Protein AF-A0A8H6XHI6-F1 (afdb_monomer_lite)

Secondary structure (DSSP, 8-state):
--SHHHHHHHHHHHHT-TT--EEE------GGGHHHHHHHHHT---TT--EEE--TT-GGGGGG-TT--EEEEEEE-TT-HHHHHHHHH-TT--EEEEEEGGG--HHHHHHHHHH-TT--EEEEEE-S---HHHHHHHHTT-TT--EEEEEEE--TTS--HHHHHHHHHHHHHT----SPPEEEEEEEETTTEEEEEEEEE-

Radius of gyration: 18.21 Å; chains: 1; bounding box: 58×29×37 Å

Sequence (202 aa):
MWTWRRFSSLSSFLRALPNLVGLQIYHGISWDTLPILSYAFAEVSLPTVTALSVPVTLDGILPAFPNVKTLACPALHPSSRLLTAATKHFPCLDALAGLRSRDLDHSQVNDMIRDFPHLRALSVSSTLPLDPPDLLARLRAFKQLTELELVYQDDPKLLSLDALVSGGRDVLLASRSTDAKVLRLWSHDTSLGPRIVRIERF

Structure (mmCIF, N/CA/C/O backbone):
data_AF-A0A8H6XHI6-F1
#
_entry.id   AF-A0A8H6XHI6-F1
#
loop_
_atom_site.group_PDB
_atom_site.id
_atom_site.type_symbol
_atom_site.label_atom_id
_atom_site.label_alt_id
_atom_site.label_comp_id
_atom_site.label_asym_id
_atom_site.label_entity_id
_atom_site.label_seq_id
_atom_site.pdbx_PDB_ins_code
_atom_site.Cartn_x
_atom_site.Cartn_y
_atom_site.Cartn_z
_atom_site.occupancy
_atom_site.B_iso_or_equiv
_atom_site.auth_seq_id
_atom_site.auth_comp_id
_atom_site.auth_asym_id
_atom_site.auth_atom_id
_atom_site.pdbx_PDB_model_num
ATOM 1 N N . MET A 1 1 ? -37.707 9.413 -9.255 1.00 35.78 1 MET A N 1
ATOM 2 C CA . MET A 1 1 ? -37.894 9.092 -7.819 1.00 35.78 1 MET A CA 1
ATOM 3 C C . MET A 1 1 ? -37.552 7.616 -7.544 1.00 35.78 1 MET A C 1
ATOM 5 O O . MET A 1 1 ? -38.407 6.854 -7.126 1.00 35.78 1 MET A O 1
ATOM 9 N N . TRP A 1 2 ? -36.307 7.196 -7.822 1.00 34.28 2 TRP A N 1
ATOM 10 C CA . TRP A 1 2 ? -35.854 5.784 -7.759 1.00 34.28 2 TRP A CA 1
ATOM 11 C C . TRP A 1 2 ? -34.569 5.578 -6.928 1.00 34.28 2 TRP A C 1
ATOM 13 O O . TRP A 1 2 ? -34.036 4.476 -6.858 1.00 34.28 2 TRP A O 1
ATOM 23 N N . THR A 1 3 ? -34.057 6.626 -6.285 1.00 48.12 3 THR A N 1
ATOM 24 C CA . THR A 1 3 ? -32.708 6.640 -5.702 1.00 48.12 3 THR A CA 1
ATOM 25 C C . THR A 1 3 ? -32.693 6.304 -4.203 1.00 48.12 3 THR A C 1
ATOM 27 O O . THR A 1 3 ? -31.877 5.500 -3.769 1.00 48.12 3 THR A O 1
ATOM 30 N N . TRP A 1 4 ? -33.663 6.777 -3.415 1.00 35.09 4 TRP A N 1
ATOM 31 C CA . TRP A 1 4 ? -33.617 6.690 -1.944 1.00 35.09 4 TRP A CA 1
ATOM 32 C C . TRP A 1 4 ? -33.665 5.272 -1.341 1.00 35.09 4 TRP A C 1
ATOM 34 O O . TRP A 1 4 ? -32.961 5.005 -0.371 1.00 35.09 4 TRP A O 1
ATOM 44 N N . ARG A 1 5 ? -34.429 4.329 -1.915 1.00 42.72 5 ARG A N 1
ATOM 45 C CA . ARG A 1 5 ? -34.573 2.969 -1.342 1.00 42.72 5 ARG A CA 1
ATOM 46 C C . ARG A 1 5 ? -33.312 2.101 -1.447 1.00 42.72 5 ARG A C 1
ATOM 48 O O . ARG A 1 5 ? -33.175 1.159 -0.675 1.00 42.72 5 ARG A O 1
ATOM 55 N N . ARG A 1 6 ? -32.399 2.396 -2.380 1.00 52.62 6 ARG A N 1
ATOM 56 C CA . ARG A 1 6 ? -31.130 1.655 -2.522 1.00 52.62 6 ARG A CA 1
ATOM 57 C C . ARG A 1 6 ? -30.043 2.151 -1.557 1.00 52.62 6 ARG A C 1
ATOM 59 O O . ARG A 1 6 ? -29.095 1.422 -1.276 1.00 52.62 6 ARG A O 1
ATOM 66 N N . PHE A 1 7 ? -30.174 3.366 -1.024 1.00 54.53 7 PHE A N 1
ATOM 67 C CA . PHE A 1 7 ? -29.152 3.956 -0.153 1.00 54.53 7 PHE A CA 1
ATOM 68 C C . PHE A 1 7 ? -29.252 3.453 1.280 1.00 54.53 7 PHE A C 1
ATOM 70 O O . PHE A 1 7 ? -28.241 3.045 1.846 1.00 54.53 7 PHE A O 1
ATOM 77 N N . SER A 1 8 ? -30.473 3.353 1.819 1.00 60.12 8 SER A N 1
ATOM 78 C CA . SER A 1 8 ? -30.691 2.693 3.108 1.00 60.12 8 SER A CA 1
ATOM 79 C C . SER A 1 8 ? -30.197 1.246 3.076 1.00 60.12 8 SER A C 1
ATOM 81 O O . SER A 1 8 ? -29.610 0.790 4.049 1.00 60.12 8 SER A O 1
ATOM 83 N N . SER A 1 9 ? -30.340 0.539 1.944 1.00 76.56 9 SER A N 1
ATOM 84 C CA . SER A 1 9 ? -29.845 -0.836 1.838 1.00 76.56 9 SER A CA 1
ATOM 85 C C . SER A 1 9 ? -28.321 -0.946 1.879 1.00 76.56 9 SER A C 1
ATOM 87 O O . SER A 1 9 ? -27.833 -1.908 2.459 1.00 76.56 9 SER A O 1
ATOM 89 N N . LEU A 1 10 ? -27.563 0.016 1.330 1.00 83.75 10 LEU A N 1
ATOM 90 C CA . LEU A 1 10 ? -26.097 -0.046 1.369 1.00 83.75 10 LEU A CA 1
ATOM 91 C C . LEU A 1 10 ? -25.556 0.276 2.766 1.00 83.75 10 LEU A C 1
ATOM 93 O O . LEU A 1 10 ? -24.739 -0.478 3.283 1.00 83.75 10 LEU A O 1
ATOM 97 N N . SER A 1 11 ? -26.039 1.339 3.414 1.00 86.12 11 SER A N 1
ATOM 98 C CA . SER A 1 11 ? -25.617 1.662 4.785 1.00 86.12 11 SER A CA 1
ATOM 99 C C . SER A 1 11 ? -26.014 0.560 5.771 1.00 86.12 11 SER A C 1
ATOM 101 O O . SER A 1 11 ? -25.204 0.166 6.608 1.00 86.12 11 SER A O 1
ATOM 103 N N . SER A 1 12 ? -27.227 0.004 5.650 1.00 87.62 12 SER A N 1
ATOM 104 C CA . SER A 1 12 ? -27.655 -1.152 6.449 1.00 87.62 12 SER A CA 1
ATOM 105 C C . SER A 1 12 ? -26.804 -2.390 6.175 1.00 87.62 12 SER A C 1
ATOM 107 O O . SER A 1 12 ? -26.440 -3.082 7.121 1.00 87.62 12 SER A O 1
ATOM 109 N N . PHE A 1 13 ? -26.453 -2.653 4.913 1.00 88.56 13 PHE A N 1
ATOM 110 C CA . PHE A 1 13 ? -25.561 -3.751 4.548 1.00 88.56 13 PHE A CA 1
ATOM 111 C C . PHE A 1 13 ? -24.178 -3.585 5.181 1.00 88.56 13 PHE A C 1
ATOM 113 O O . PHE A 1 13 ? -23.706 -4.503 5.837 1.00 88.56 13 PHE A O 1
ATOM 120 N N . LEU A 1 14 ? -23.558 -2.408 5.066 1.00 88.88 14 LEU A N 1
ATOM 121 C CA . LEU A 1 14 ? -22.242 -2.145 5.655 1.00 88.88 14 LEU A CA 1
ATOM 122 C C . LEU A 1 14 ? -22.265 -2.282 7.184 1.00 88.88 14 LEU A C 1
ATOM 124 O O . LEU A 1 14 ? -21.377 -2.908 7.755 1.00 88.88 14 LEU A O 1
ATOM 128 N N . ARG A 1 15 ? -23.312 -1.776 7.850 1.00 88.12 15 ARG A N 1
ATOM 129 C CA . ARG A 1 15 ? -23.502 -1.943 9.305 1.00 88.12 15 ARG A CA 1
ATOM 130 C C . ARG A 1 15 ? -23.687 -3.409 9.718 1.00 88.12 15 ARG A C 1
ATOM 132 O O . ARG A 1 15 ? -23.385 -3.754 10.855 1.00 88.12 15 ARG A O 1
ATOM 139 N N . ALA A 1 16 ? -24.157 -4.268 8.815 1.00 90.19 16 ALA A N 1
ATOM 140 C CA . ALA A 1 16 ? -24.324 -5.698 9.058 1.00 90.19 16 ALA A CA 1
ATOM 141 C C . ALA A 1 16 ? -23.025 -6.512 8.887 1.00 90.19 16 ALA A C 1
ATOM 143 O O . ALA A 1 16 ? -23.056 -7.732 9.041 1.00 90.19 16 ALA A O 1
ATOM 144 N N . LEU A 1 17 ? -21.886 -5.867 8.599 1.00 89.88 17 LEU A N 1
ATOM 145 C CA . LEU A 1 17 ? -20.581 -6.513 8.426 1.00 89.88 17 LEU A CA 1
ATOM 146 C C . LEU A 1 17 ? -19.612 -6.170 9.578 1.00 89.88 17 LEU A C 1
ATOM 148 O O . LEU A 1 17 ? -18.582 -5.535 9.348 1.00 89.88 17 LEU A O 1
ATOM 152 N N . PRO A 1 18 ? -19.883 -6.603 10.824 1.00 85.31 18 PRO A N 1
ATOM 153 C CA . PRO A 1 18 ? -19.095 -6.206 11.994 1.00 85.31 18 PRO A CA 1
ATOM 154 C C . PRO A 1 18 ? -17.670 -6.773 12.009 1.00 85.31 18 PRO A C 1
ATOM 156 O O . PRO A 1 18 ? -16.853 -6.312 12.790 1.00 85.31 18 PRO A O 1
ATOM 159 N N . ASN A 1 19 ? -17.372 -7.767 11.167 1.00 90.88 19 ASN A N 1
ATOM 160 C CA . ASN A 1 19 ? -16.063 -8.422 11.082 1.00 90.88 19 ASN A CA 1
ATOM 161 C C . ASN A 1 19 ? -15.331 -8.093 9.772 1.00 90.88 19 ASN A C 1
ATOM 163 O O . ASN A 1 19 ? -14.441 -8.833 9.353 1.00 90.88 19 ASN A O 1
ATOM 167 N N . LEU A 1 20 ? -15.734 -7.029 9.071 1.00 92.94 20 LEU A N 1
ATOM 168 C CA . LEU A 1 20 ? -15.106 -6.644 7.813 1.00 92.94 20 LEU A CA 1
ATOM 169 C C . LEU A 1 20 ? -13.692 -6.114 8.077 1.00 92.94 20 LEU A C 1
ATOM 171 O O . LEU A 1 20 ? -13.538 -5.064 8.695 1.00 92.94 20 LEU A O 1
ATOM 175 N N . VAL A 1 21 ? -12.670 -6.835 7.612 1.00 94.81 21 VAL A N 1
ATOM 176 C CA . VAL A 1 21 ? -11.250 -6.464 7.795 1.00 94.81 21 VAL A CA 1
ATOM 177 C C . VAL A 1 21 ? -10.702 -5.687 6.598 1.00 94.81 21 VAL A C 1
ATOM 179 O O . VAL A 1 21 ? -9.882 -4.783 6.754 1.00 94.81 21 VAL A O 1
ATOM 182 N N . GLY A 1 22 ? -11.171 -6.021 5.398 1.00 94.25 22 GLY A N 1
ATOM 183 C CA . GLY A 1 22 ? -10.766 -5.382 4.154 1.00 94.25 22 GLY A CA 1
ATOM 184 C C . GLY A 1 22 ? -11.978 -4.904 3.373 1.00 94.25 22 GLY A C 1
ATOM 185 O O . GLY A 1 22 ? -12.959 -5.637 3.252 1.00 94.25 22 GLY A O 1
ATOM 186 N N . LEU A 1 23 ? -11.903 -3.695 2.824 1.00 92.38 23 LEU A N 1
ATOM 187 C CA . LEU A 1 23 ? -12.899 -3.189 1.890 1.00 92.38 23 LEU A CA 1
ATOM 188 C C . LEU A 1 23 ? -12.223 -2.713 0.616 1.00 92.38 23 LEU A C 1
ATOM 190 O O . LEU A 1 23 ? -11.278 -1.927 0.642 1.00 92.38 23 LEU A O 1
ATOM 194 N N . GLN A 1 24 ? -12.769 -3.157 -0.506 1.00 90.19 24 GLN A N 1
ATOM 195 C CA . GLN A 1 24 ? -12.309 -2.755 -1.815 1.00 90.19 24 GLN A CA 1
ATOM 196 C C . GLN A 1 24 ? -13.478 -2.257 -2.650 1.00 90.19 24 GLN A C 1
ATOM 198 O O . GLN A 1 24 ? -14.471 -2.957 -2.838 1.00 90.19 24 GLN A O 1
ATOM 203 N N . ILE A 1 25 ? -13.349 -1.033 -3.149 1.00 85.44 25 ILE A N 1
ATOM 204 C CA . ILE A 1 25 ? -14.339 -0.382 -3.994 1.00 85.44 25 ILE A CA 1
ATOM 205 C C . ILE A 1 25 ? -13.704 -0.199 -5.367 1.00 85.44 25 ILE A C 1
ATOM 207 O O . ILE A 1 25 ? -13.060 0.808 -5.655 1.00 85.44 25 ILE A O 1
ATOM 211 N N . TYR A 1 26 ? -13.885 -1.202 -6.223 1.00 71.38 26 TYR A N 1
ATOM 212 C CA . TYR A 1 26 ? -13.587 -1.086 -7.643 1.00 71.38 26 TYR A CA 1
ATOM 213 C C . TYR A 1 26 ? -14.848 -0.663 -8.371 1.00 71.38 26 TYR A C 1
ATOM 215 O O . TYR A 1 26 ? -15.809 -1.423 -8.461 1.00 71.38 26 TYR A O 1
ATOM 223 N N . HIS A 1 27 ? -14.851 0.544 -8.918 1.00 60.56 27 HIS A N 1
ATOM 224 C CA . HIS A 1 27 ? -15.863 0.896 -9.895 1.00 60.56 27 HIS A CA 1
ATOM 225 C C . HIS A 1 27 ? -15.310 1.898 -10.897 1.00 60.56 27 HIS A C 1
ATOM 227 O O . HIS A 1 27 ? -14.521 2.776 -10.545 1.00 60.56 27 HIS A O 1
ATOM 233 N N . GLY A 1 28 ? -15.786 1.805 -12.141 1.00 54.25 28 GLY A N 1
ATOM 234 C CA . GLY A 1 28 ? -15.851 2.955 -13.037 1.00 54.25 28 GLY A CA 1
ATOM 235 C C . GLY A 1 28 ? -16.858 3.938 -12.454 1.00 54.25 28 GLY A C 1
ATOM 236 O O . GLY A 1 28 ? -18.017 3.949 -12.855 1.00 54.25 28 GLY A O 1
ATOM 237 N N . ILE A 1 29 ? -16.446 4.647 -11.405 1.00 57.41 29 ILE A N 1
ATOM 238 C CA . ILE A 1 29 ? -17.264 5.633 -10.717 1.00 57.41 29 ILE A CA 1
ATOM 239 C C . ILE A 1 29 ? -17.541 6.735 -11.737 1.00 57.41 29 ILE A C 1
ATOM 241 O O . ILE A 1 29 ? -16.662 7.537 -12.052 1.00 57.41 29 ILE A O 1
ATOM 245 N N . SER A 1 30 ? -18.755 6.760 -12.289 1.00 63.59 30 SER A N 1
ATOM 246 C CA . SER A 1 30 ? -19.241 7.972 -12.938 1.00 63.59 30 SER A CA 1
ATOM 247 C C . SER A 1 30 ? -19.351 9.055 -11.868 1.00 63.59 30 SER A C 1
ATOM 249 O O . SER A 1 30 ? -19.669 8.754 -10.712 1.00 63.59 30 SER A O 1
ATOM 251 N N . TRP A 1 31 ? -19.115 10.314 -12.235 1.00 66.38 31 TRP A N 1
ATOM 252 C CA . TRP A 1 31 ? -19.252 11.456 -11.324 1.00 66.38 31 TRP A CA 1
ATOM 253 C C . TRP A 1 31 ? -20.584 11.451 -10.549 1.00 66.38 31 TRP A C 1
ATOM 255 O O . TRP A 1 31 ? -20.623 11.845 -9.387 1.00 66.38 31 TRP A O 1
ATOM 265 N N . ASP A 1 32 ? -21.639 10.886 -11.139 1.00 69.88 32 ASP A N 1
ATOM 266 C CA . ASP A 1 32 ? -22.973 10.733 -10.547 1.00 69.88 32 ASP A CA 1
ATOM 267 C C . ASP A 1 32 ? -23.046 9.761 -9.352 1.00 69.88 32 ASP A C 1
ATOM 269 O O . ASP A 1 32 ? -23.964 9.841 -8.536 1.00 69.88 32 ASP A O 1
ATOM 273 N N . THR A 1 33 ? -22.096 8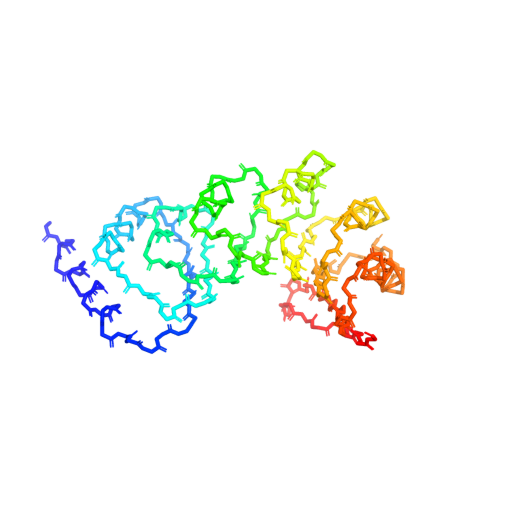.829 -9.227 1.00 72.88 33 THR A N 1
ATOM 274 C CA . THR A 1 33 ? -22.078 7.812 -8.156 1.00 72.88 33 THR A CA 1
ATOM 275 C C . THR A 1 33 ? -21.243 8.220 -6.939 1.00 72.88 33 THR A C 1
ATOM 277 O O . THR A 1 33 ? -21.392 7.625 -5.871 1.00 72.88 33 THR A O 1
ATOM 280 N N . LEU A 1 34 ? -20.434 9.281 -7.049 1.00 74.88 34 LEU A N 1
ATOM 281 C CA . LEU A 1 34 ? -19.640 9.814 -5.934 1.00 74.88 34 LEU A CA 1
ATOM 282 C C . LEU A 1 34 ? -20.503 10.304 -4.761 1.00 74.88 34 LEU A C 1
ATOM 284 O O . LEU A 1 34 ? -20.262 9.857 -3.637 1.00 74.88 34 LEU A O 1
ATOM 288 N N . PRO A 1 35 ? -21.534 11.154 -4.966 1.00 78.50 35 PRO A N 1
ATOM 289 C CA . PRO A 1 35 ? -22.342 11.654 -3.853 1.00 78.50 35 PRO A CA 1
ATOM 290 C C . PRO A 1 35 ? -23.114 10.532 -3.156 1.00 78.50 35 PRO A C 1
ATOM 292 O O . PRO A 1 35 ? -23.328 10.577 -1.947 1.00 78.50 35 PRO A O 1
ATOM 295 N N . ILE A 1 36 ? -23.500 9.507 -3.922 1.00 78.94 36 ILE A N 1
ATOM 296 C CA . ILE A 1 36 ? -24.208 8.325 -3.430 1.00 78.94 36 ILE A CA 1
ATOM 297 C C . ILE A 1 36 ? -23.348 7.561 -2.424 1.00 78.94 36 ILE A C 1
ATOM 299 O O . ILE A 1 36 ? -23.822 7.228 -1.339 1.00 78.94 36 ILE A O 1
ATOM 303 N N . LEU A 1 37 ? -22.090 7.291 -2.779 1.00 81.75 37 LEU A N 1
ATOM 304 C CA . LEU A 1 37 ? -21.163 6.598 -1.892 1.00 81.75 37 LEU A CA 1
ATOM 305 C C . LEU A 1 37 ? -20.874 7.450 -0.655 1.00 81.75 37 LEU A C 1
ATOM 307 O O . LEU A 1 37 ? -21.023 6.956 0.458 1.00 81.75 37 LEU A O 1
ATOM 311 N N . SER A 1 38 ? -20.577 8.740 -0.821 1.00 82.75 38 SER A N 1
ATOM 312 C CA . SER A 1 38 ? -20.353 9.642 0.315 1.00 82.75 38 SER A CA 1
ATOM 313 C C . SER A 1 38 ? -21.528 9.656 1.296 1.00 82.75 38 SER A C 1
ATOM 315 O O . SER A 1 38 ? -21.312 9.557 2.500 1.00 82.75 38 SER A O 1
ATOM 317 N N . TYR A 1 39 ? -22.771 9.699 0.805 1.00 84.19 39 TYR A N 1
ATOM 318 C CA . TYR A 1 39 ? -23.956 9.641 1.665 1.00 84.19 39 TYR A CA 1
ATOM 319 C C . TYR A 1 39 ? -24.096 8.288 2.374 1.00 84.19 39 TYR A C 1
ATOM 321 O O . TYR A 1 39 ? -24.373 8.243 3.570 1.00 84.19 39 TYR A O 1
ATOM 329 N N . ALA A 1 40 ? -23.860 7.180 1.666 1.00 86.12 40 ALA A N 1
ATOM 330 C CA . ALA A 1 40 ? -23.971 5.847 2.249 1.00 86.12 40 ALA A CA 1
ATOM 331 C C . ALA A 1 40 ? -22.962 5.607 3.388 1.00 86.12 40 ALA A C 1
ATOM 333 O O . ALA A 1 40 ? -23.291 4.899 4.341 1.00 86.12 40 ALA A O 1
ATOM 334 N N . PHE A 1 41 ? -21.768 6.200 3.300 1.00 89.44 41 PHE A N 1
ATOM 335 C CA . PHE A 1 41 ? -20.715 6.094 4.315 1.00 89.44 41 PHE A CA 1
ATOM 336 C C . PHE A 1 41 ? -20.787 7.172 5.408 1.00 89.44 41 PHE A C 1
ATOM 338 O O . PHE A 1 41 ? -20.182 6.983 6.458 1.00 89.44 41 PHE A O 1
ATOM 345 N N . ALA A 1 42 ? -21.543 8.260 5.216 1.00 86.50 42 ALA A N 1
ATOM 346 C CA . ALA A 1 42 ? -21.599 9.381 6.162 1.00 86.50 42 ALA A CA 1
ATOM 347 C C . ALA A 1 42 ? -22.038 8.977 7.582 1.00 86.50 42 ALA A C 1
ATOM 349 O O . ALA A 1 42 ? -21.574 9.555 8.561 1.00 86.50 42 ALA A O 1
ATOM 350 N N . GLU A 1 43 ? -22.908 7.973 7.701 1.00 84.50 43 GLU A N 1
ATOM 351 C CA . GLU A 1 43 ? -23.416 7.472 8.986 1.00 84.50 43 GLU A CA 1
ATOM 352 C C . GLU A 1 43 ? -22.951 6.041 9.303 1.00 84.50 43 GLU A C 1
ATOM 354 O O . GLU A 1 43 ? -23.595 5.308 10.066 1.00 84.50 43 GLU A O 1
ATOM 359 N N . VAL A 1 44 ? -21.884 5.586 8.656 1.00 89.94 44 VAL A N 1
ATOM 360 C CA . VAL A 1 44 ? -21.342 4.243 8.843 1.00 89.94 44 VAL A CA 1
ATOM 361 C C . VAL A 1 44 ? -19.962 4.369 9.470 1.00 89.94 44 VAL A C 1
ATOM 363 O O . VAL A 1 44 ? -19.145 5.177 9.045 1.00 89.94 44 VAL A O 1
ATOM 366 N N . SER A 1 45 ? -19.702 3.548 10.483 1.00 92.25 45 SER A N 1
ATOM 367 C CA . SER A 1 45 ? -18.373 3.383 11.063 1.00 92.25 45 SER A CA 1
ATOM 368 C C . SER A 1 45 ? -17.987 1.914 10.973 1.00 92.25 45 SER A C 1
ATOM 370 O O . SER A 1 45 ? -18.742 1.044 11.408 1.00 92.25 45 SER A O 1
ATOM 372 N N . LEU A 1 46 ? -16.831 1.647 10.372 1.00 93.50 46 LEU A N 1
ATOM 373 C CA . LEU A 1 46 ? -16.273 0.319 10.138 1.00 93.50 46 LEU A CA 1
ATOM 374 C C . LEU A 1 46 ? -14.895 0.227 10.812 1.00 93.50 46 LEU A C 1
ATOM 376 O O . LEU A 1 46 ? -13.868 0.198 10.134 1.00 93.50 46 LEU A O 1
ATOM 380 N N . PRO A 1 47 ? -14.843 0.194 12.157 1.00 92.81 47 PRO A N 1
ATOM 381 C CA . PRO A 1 47 ? -13.585 0.216 12.903 1.00 92.81 47 PRO A CA 1
ATOM 382 C C . PRO A 1 47 ? -12.761 -1.066 12.740 1.00 92.81 47 PRO A C 1
ATOM 384 O O . PRO A 1 47 ? -11.581 -1.075 13.073 1.00 92.81 47 PRO A O 1
ATOM 387 N N . THR A 1 48 ? -13.349 -2.156 12.251 1.00 94.75 48 THR A N 1
ATOM 388 C CA . THR A 1 48 ? -12.619 -3.403 11.986 1.00 94.75 48 THR A CA 1
ATOM 389 C C . THR A 1 48 ? -11.840 -3.373 10.678 1.00 94.75 48 THR A C 1
ATOM 391 O O . THR A 1 48 ? -10.961 -4.212 10.486 1.00 94.75 48 THR A O 1
ATOM 394 N N . VAL A 1 49 ? -12.136 -2.420 9.786 1.00 95.62 49 VAL A N 1
ATOM 395 C CA . VAL A 1 49 ? -11.463 -2.313 8.492 1.00 95.62 49 VAL A CA 1
ATOM 396 C C . VAL A 1 49 ? -10.067 -1.745 8.700 1.00 95.62 49 VAL A C 1
ATOM 398 O O . VAL A 1 49 ? -9.897 -0.601 9.120 1.00 95.62 49 VAL A O 1
ATOM 401 N N . THR A 1 50 ? -9.065 -2.552 8.368 1.00 96.06 50 THR A N 1
ATOM 402 C CA . THR A 1 50 ? -7.643 -2.195 8.444 1.00 96.06 50 THR A CA 1
ATOM 403 C C . THR A 1 50 ? -7.014 -2.040 7.062 1.00 96.06 50 THR A C 1
ATOM 405 O O . THR A 1 50 ? -6.008 -1.341 6.931 1.00 96.06 50 THR A O 1
ATOM 408 N N . ALA A 1 51 ? -7.619 -2.628 6.025 1.00 95.81 51 ALA A N 1
ATOM 409 C CA . ALA A 1 51 ? -7.193 -2.497 4.638 1.00 95.81 51 ALA A CA 1
ATOM 410 C C . ALA A 1 51 ? -8.302 -1.883 3.776 1.00 95.81 51 ALA A C 1
ATOM 412 O O . ALA A 1 51 ? -9.401 -2.428 3.668 1.00 95.81 51 ALA A O 1
ATOM 413 N N . LEU A 1 52 ? -8.002 -0.755 3.136 1.00 94.38 52 LEU A N 1
ATOM 414 C CA . LEU A 1 52 ? -8.931 -0.022 2.288 1.00 94.38 52 LEU A CA 1
ATOM 415 C C . LEU A 1 52 ? -8.344 0.140 0.889 1.00 94.38 52 LEU A C 1
ATOM 417 O O . LEU A 1 52 ? -7.245 0.668 0.723 1.00 94.38 52 LEU A O 1
ATOM 421 N N . SER A 1 53 ? -9.094 -0.272 -0.130 1.00 91.88 53 SER A N 1
ATOM 422 C CA . SER A 1 53 ? -8.756 -0.000 -1.522 1.00 91.88 53 SER A CA 1
ATOM 423 C C . SER A 1 53 ? -9.868 0.775 -2.209 1.00 91.88 53 SER A C 1
ATOM 425 O O . SER A 1 53 ? -10.984 0.277 -2.348 1.00 91.88 53 SER A O 1
ATOM 427 N N . VAL A 1 54 ? -9.580 2.013 -2.606 1.00 88.50 54 VAL A N 1
ATOM 428 C CA . VAL A 1 54 ? -10.581 2.956 -3.123 1.00 88.50 54 VAL A CA 1
ATOM 429 C C . VAL A 1 54 ? -10.016 3.776 -4.283 1.00 88.50 54 VAL A C 1
ATOM 431 O O . VAL A 1 54 ? -8.800 3.955 -4.376 1.00 88.50 54 VAL A O 1
ATOM 434 N N . PRO A 1 55 ? -10.859 4.302 -5.184 1.00 83.31 55 PRO A N 1
ATOM 435 C CA . PRO A 1 55 ? -10.405 5.193 -6.242 1.00 83.31 55 PRO A CA 1
ATOM 436 C C . PRO A 1 55 ? -10.033 6.569 -5.680 1.00 83.31 55 PRO A C 1
ATOM 438 O O . PRO A 1 55 ? -10.576 7.005 -4.664 1.00 83.31 55 PRO A O 1
ATOM 441 N N . VAL A 1 56 ? -9.161 7.292 -6.393 1.00 79.38 56 VAL A N 1
ATOM 442 C CA . VAL A 1 56 ? -8.631 8.616 -5.995 1.00 79.38 56 VAL A CA 1
ATOM 443 C C . VAL A 1 56 ? -9.706 9.677 -5.709 1.00 79.38 56 VAL A C 1
ATOM 445 O O . VAL A 1 56 ? -9.445 10.678 -5.052 1.00 79.38 56 VAL A O 1
ATOM 448 N N . THR A 1 57 ? -10.923 9.471 -6.205 1.00 80.12 57 THR A N 1
ATOM 449 C CA . THR A 1 57 ? -12.059 10.390 -6.082 1.00 80.12 57 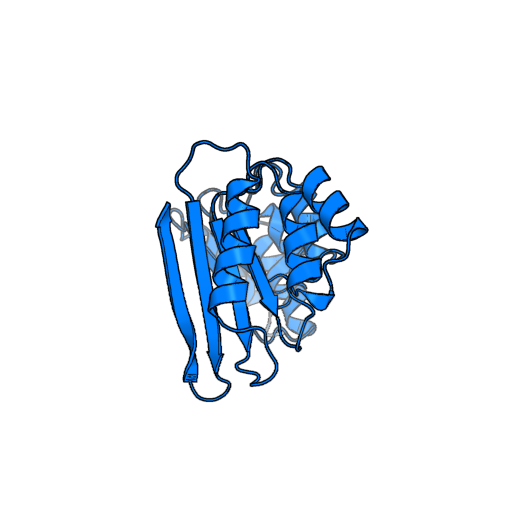THR A CA 1
ATOM 450 C C . THR A 1 57 ? -12.918 10.162 -4.832 1.00 80.12 57 THR A C 1
ATOM 452 O O . THR A 1 57 ? -13.894 10.880 -4.648 1.00 80.12 57 THR A O 1
ATOM 455 N N . LEU A 1 58 ? -12.621 9.150 -4.006 1.00 83.06 58 LEU A N 1
ATOM 456 C CA . LEU A 1 58 ? -13.410 8.783 -2.820 1.00 83.06 58 LEU A CA 1
ATOM 457 C C . LEU A 1 58 ? -12.761 9.233 -1.500 1.00 83.06 58 LEU A C 1
ATOM 459 O O . LEU A 1 58 ? -12.660 8.464 -0.549 1.00 83.06 58 LEU A O 1
ATOM 463 N N . ASP A 1 59 ? -12.343 10.491 -1.398 1.00 85.81 59 ASP A N 1
ATOM 464 C CA . ASP A 1 59 ? -11.823 11.054 -0.144 1.00 85.81 59 ASP A CA 1
ATOM 465 C C . ASP A 1 59 ? -12.917 11.265 0.918 1.00 85.81 59 ASP A C 1
ATOM 467 O O . ASP A 1 59 ? -12.670 11.121 2.115 1.00 85.81 59 ASP A O 1
ATOM 471 N N . GLY A 1 60 ? -14.159 11.515 0.493 1.00 86.44 60 GLY A N 1
ATOM 472 C CA . GLY A 1 60 ? -15.285 11.766 1.400 1.00 86.44 60 GLY A CA 1
ATOM 473 C C . GLY A 1 60 ? -15.694 10.584 2.289 1.00 86.44 60 GLY A C 1
ATOM 474 O O . GLY A 1 60 ? -16.386 10.794 3.281 1.00 86.44 60 GLY A O 1
ATOM 475 N N . ILE A 1 61 ? -15.272 9.355 1.966 1.00 90.12 61 ILE A N 1
ATOM 476 C CA . ILE A 1 61 ? -15.643 8.152 2.732 1.00 90.12 61 ILE A CA 1
ATOM 477 C C . ILE A 1 61 ? -14.604 7.760 3.786 1.00 90.12 61 ILE A C 1
ATOM 479 O O . ILE A 1 61 ? -14.904 6.936 4.645 1.00 90.12 61 ILE A O 1
ATOM 483 N N . LEU A 1 62 ? -13.399 8.346 3.756 1.00 92.12 62 LEU A N 1
ATOM 484 C CA . LEU A 1 62 ? -12.319 8.005 4.691 1.00 92.12 62 LEU A CA 1
ATOM 485 C C . LEU A 1 62 ? -12.706 8.099 6.183 1.00 92.12 62 LEU A C 1
ATOM 487 O O . LEU A 1 62 ? -12.268 7.228 6.937 1.00 92.12 62 LEU A O 1
ATOM 491 N N . PRO A 1 63 ? -13.550 9.058 6.638 1.00 93.25 63 PRO A N 1
ATOM 492 C CA . PRO A 1 63 ? -13.977 9.125 8.038 1.00 93.25 63 PRO A CA 1
ATOM 493 C C . PRO A 1 63 ? -14.660 7.855 8.567 1.00 93.25 63 PRO A C 1
ATOM 495 O O . PRO A 1 63 ? -14.650 7.625 9.774 1.00 93.25 63 PRO A O 1
ATOM 498 N N . ALA A 1 64 ? -15.235 7.023 7.690 1.00 92.94 64 ALA A N 1
ATOM 499 C CA . ALA A 1 64 ? -15.898 5.781 8.080 1.00 92.94 64 ALA A CA 1
ATOM 500 C C . ALA A 1 64 ? -14.921 4.682 8.543 1.00 92.94 64 ALA A C 1
ATOM 502 O O . ALA A 1 64 ? -15.364 3.679 9.101 1.00 92.94 64 ALA A O 1
ATOM 503 N N . PHE A 1 65 ? -13.608 4.843 8.327 1.00 94.25 65 PHE A N 1
ATOM 504 C CA . PHE A 1 65 ? -12.610 3.783 8.513 1.00 94.25 65 PHE A CA 1
ATOM 505 C C . PHE A 1 65 ? -11.475 4.189 9.473 1.00 94.25 65 PHE A C 1
ATOM 507 O O . PHE A 1 65 ? -10.325 4.321 9.061 1.00 94.25 65 PHE A O 1
ATOM 514 N N . PRO A 1 66 ? -11.745 4.378 10.774 1.00 92.62 66 PRO A N 1
ATOM 515 C CA . PRO A 1 66 ? -10.794 5.011 11.696 1.00 92.62 66 PRO A CA 1
ATOM 516 C C . PRO A 1 66 ? -9.489 4.228 11.942 1.00 92.62 66 PRO A C 1
ATOM 518 O O . PRO A 1 66 ? -8.519 4.810 12.415 1.00 92.62 66 PRO A O 1
ATOM 521 N N . ASN A 1 67 ? -9.451 2.926 11.638 1.00 94.25 67 ASN A N 1
ATOM 522 C CA . ASN A 1 67 ? -8.330 2.036 11.970 1.00 94.25 67 ASN A CA 1
ATOM 523 C C . ASN A 1 67 ? -7.574 1.516 10.736 1.00 94.25 67 ASN A C 1
ATOM 525 O O . ASN A 1 67 ? -6.867 0.506 10.820 1.00 94.25 67 ASN A O 1
ATOM 529 N N . VAL A 1 68 ? -7.719 2.178 9.586 1.00 95.75 68 VAL A N 1
ATOM 530 C CA . VAL A 1 68 ? -7.014 1.784 8.362 1.00 95.75 68 VAL A CA 1
ATOM 531 C C . VAL A 1 68 ? -5.510 1.952 8.536 1.00 95.75 68 VAL A C 1
ATOM 533 O O . VAL A 1 68 ? -5.013 3.008 8.918 1.00 95.75 68 VAL A O 1
ATOM 536 N N . LYS A 1 69 ? -4.795 0.881 8.201 1.00 95.62 69 LYS A N 1
ATOM 537 C CA . LYS A 1 69 ? -3.332 0.796 8.175 1.00 95.62 69 LYS A CA 1
ATOM 538 C C . LYS A 1 69 ? -2.794 0.601 6.768 1.00 95.62 69 LYS A C 1
ATOM 540 O O . LYS A 1 69 ? -1.653 0.956 6.495 1.00 95.62 69 LYS A O 1
ATOM 545 N N . THR A 1 70 ? -3.606 0.050 5.872 1.00 95.94 70 THR A N 1
ATOM 546 C CA . THR A 1 70 ? -3.239 -0.187 4.478 1.00 95.94 70 THR A CA 1
ATOM 547 C C . THR A 1 70 ? -4.197 0.545 3.560 1.00 95.94 70 THR A C 1
ATOM 549 O O . THR A 1 70 ? -5.392 0.257 3.560 1.00 95.94 70 THR A O 1
ATOM 552 N N . LEU A 1 71 ? -3.666 1.458 2.751 1.00 94.25 71 LEU A N 1
ATOM 553 C CA . LEU A 1 71 ? -4.422 2.195 1.748 1.00 94.25 71 LEU A CA 1
ATOM 554 C C . LEU A 1 71 ? -3.897 1.849 0.352 1.00 94.25 71 LEU A C 1
ATOM 556 O O . LEU A 1 71 ? -2.727 2.060 0.048 1.00 94.25 71 LEU A O 1
ATOM 560 N N . ALA A 1 72 ? -4.765 1.336 -0.515 1.00 90.88 72 ALA A N 1
ATOM 561 C CA . ALA A 1 72 ? -4.414 0.955 -1.879 1.00 90.88 72 ALA A CA 1
ATOM 562 C C . ALA A 1 72 ? -5.284 1.697 -2.890 1.00 90.88 72 ALA A C 1
ATOM 564 O O . ALA A 1 72 ? -6.474 1.422 -3.035 1.00 90.88 72 ALA A O 1
ATOM 565 N N . CYS A 1 73 ? -4.685 2.618 -3.628 1.00 85.31 73 CYS A N 1
ATOM 566 C CA . CYS A 1 73 ? -5.413 3.465 -4.559 1.00 85.31 73 CYS A CA 1
ATOM 567 C C . CYS A 1 73 ? -4.812 3.295 -5.950 1.00 85.31 73 CYS A C 1
ATOM 569 O O . CYS A 1 73 ? -3.719 3.796 -6.209 1.00 85.31 73 CYS A O 1
ATOM 571 N N . PRO A 1 74 ? -5.483 2.577 -6.864 1.00 76.31 74 PRO A N 1
ATOM 572 C CA . PRO A 1 74 ? -5.010 2.469 -8.233 1.00 76.31 74 PRO A CA 1
ATOM 573 C C . PRO A 1 74 ? -4.860 3.866 -8.836 1.00 76.31 74 PRO A C 1
ATOM 575 O O . PRO A 1 74 ? -5.772 4.685 -8.724 1.00 76.31 74 PRO A O 1
ATOM 578 N N . ALA A 1 75 ? -3.729 4.121 -9.497 1.00 71.12 75 ALA A N 1
ATOM 579 C CA . ALA 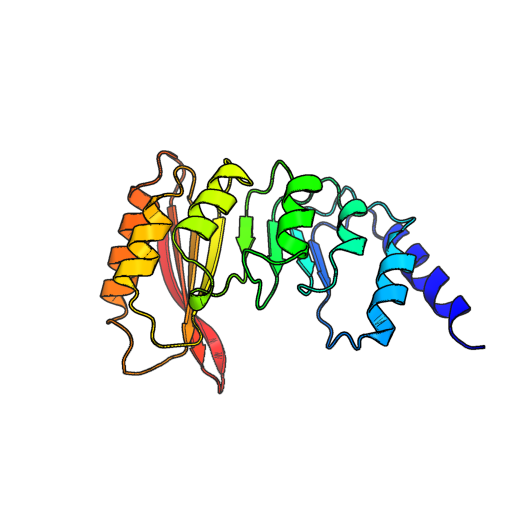A 1 75 ? -3.444 5.407 -10.129 1.00 71.12 75 ALA A CA 1
ATOM 580 C C . ALA A 1 75 ? -3.382 6.605 -9.159 1.00 71.12 75 ALA A C 1
ATOM 582 O O . ALA A 1 75 ? -3.738 7.725 -9.534 1.00 71.12 75 ALA A O 1
ATOM 583 N N . LEU A 1 76 ? -2.917 6.383 -7.927 1.00 72.94 76 LEU A N 1
ATOM 584 C CA . LEU A 1 76 ? -2.775 7.436 -6.931 1.00 72.94 76 LEU A CA 1
ATOM 585 C C . LEU A 1 76 ? -1.685 8.433 -7.328 1.00 72.94 76 LEU A C 1
ATOM 587 O O . LEU A 1 76 ? -0.522 8.067 -7.508 1.00 72.94 76 LEU A O 1
ATOM 591 N N . HIS A 1 77 ? -2.075 9.703 -7.401 1.00 72.56 77 HIS A N 1
ATOM 592 C CA . HIS A 1 77 ? -1.141 10.818 -7.478 1.00 72.56 77 HIS A CA 1
ATOM 593 C C . HIS A 1 77 ? -0.729 11.230 -6.050 1.00 72.56 77 HIS A C 1
ATOM 595 O O . HIS A 1 77 ? -1.616 11.350 -5.196 1.00 72.56 77 HIS A O 1
ATOM 601 N N . PRO A 1 78 ? 0.559 11.489 -5.761 1.00 62.22 78 PRO A N 1
ATOM 602 C CA . PRO A 1 78 ? 1.015 11.902 -4.429 1.00 62.22 78 PRO A CA 1
ATOM 603 C C . PRO A 1 78 ? 0.331 13.182 -3.936 1.00 62.22 78 PRO A C 1
ATOM 605 O O . PRO A 1 78 ? -0.182 13.231 -2.829 1.00 62.22 78 PRO A O 1
ATOM 608 N N . SER A 1 79 ? 0.160 14.175 -4.807 1.00 66.94 79 SER A N 1
ATOM 609 C CA . SER A 1 79 ? -0.582 15.409 -4.488 1.00 66.94 79 SER A CA 1
ATOM 610 C C . SER A 1 79 ? -2.115 15.269 -4.558 1.00 66.94 79 SER A C 1
ATOM 612 O O . SER A 1 79 ? -2.829 16.266 -4.666 1.00 66.94 79 SER A O 1
ATOM 614 N N . SER A 1 80 ? -2.653 14.046 -4.596 1.00 72.62 80 SER A N 1
ATOM 615 C CA . SER A 1 80 ? -4.103 13.852 -4.680 1.00 72.62 80 SER A CA 1
ATOM 616 C C . SER A 1 80 ? -4.803 14.305 -3.401 1.00 72.62 80 SER A C 1
ATOM 618 O O . SER A 1 80 ? -4.311 14.095 -2.292 1.00 72.62 80 SER A O 1
ATOM 620 N N . ARG A 1 81 ? -6.023 14.837 -3.556 1.00 77.81 81 ARG A N 1
ATOM 621 C CA . ARG A 1 81 ? -6.903 15.165 -2.421 1.00 77.81 81 ARG A CA 1
ATOM 622 C C . ARG A 1 81 ? -7.110 13.964 -1.500 1.00 77.81 81 ARG A C 1
ATOM 624 O O . ARG A 1 81 ? -7.217 14.147 -0.295 1.00 77.81 81 ARG A O 1
ATOM 631 N N . LEU A 1 82 ? -7.111 12.751 -2.060 1.00 81.12 82 LEU A N 1
ATOM 632 C CA . LEU A 1 82 ? -7.207 11.516 -1.295 1.00 81.12 82 LEU A CA 1
ATOM 633 C C . LEU A 1 82 ? -6.013 11.314 -0.367 1.00 81.12 82 LEU A C 1
ATOM 635 O O . LEU A 1 82 ? -6.227 10.994 0.796 1.00 81.12 82 LEU A O 1
ATOM 639 N N . LEU A 1 83 ? -4.780 11.511 -0.846 1.00 82.75 83 LEU A N 1
ATOM 640 C CA . LEU A 1 83 ? -3.610 11.352 0.013 1.00 82.75 83 LEU A CA 1
ATOM 641 C C . LEU A 1 83 ? -3.590 12.433 1.095 1.00 82.75 83 LEU A C 1
ATOM 643 O O . LEU A 1 83 ? -3.407 12.103 2.260 1.00 82.75 83 LEU A O 1
ATOM 647 N N . THR A 1 84 ? -3.905 13.686 0.747 1.00 85.38 84 THR A N 1
ATOM 648 C CA . THR A 1 84 ? -4.068 14.774 1.727 1.00 85.38 84 THR A CA 1
ATOM 649 C C . THR A 1 84 ? -5.160 14.475 2.760 1.00 85.38 84 THR A C 1
ATOM 651 O O . THR A 1 84 ? -5.009 14.795 3.933 1.00 85.38 84 THR A O 1
ATOM 654 N N . ALA A 1 85 ? -6.271 13.853 2.363 1.00 86.75 85 ALA A N 1
ATOM 655 C CA . ALA A 1 85 ? -7.304 13.427 3.302 1.00 86.75 85 ALA A CA 1
ATOM 656 C C . ALA A 1 85 ? -6.837 12.231 4.152 1.00 86.75 85 ALA A C 1
ATOM 658 O O . ALA A 1 85 ? -7.132 12.167 5.345 1.00 86.75 85 ALA A O 1
ATOM 659 N N . ALA A 1 86 ? -6.070 11.308 3.570 1.00 88.19 86 ALA A N 1
ATOM 660 C CA . ALA A 1 86 ? -5.524 10.151 4.266 1.00 88.19 86 ALA A CA 1
ATOM 661 C C . ALA A 1 86 ? -4.557 10.550 5.387 1.00 88.19 86 ALA A C 1
ATOM 663 O O . ALA A 1 86 ? -4.598 9.919 6.436 1.00 88.19 86 ALA A O 1
ATOM 664 N N . THR A 1 87 ? -3.763 11.619 5.241 1.00 87.19 87 THR A N 1
ATOM 665 C CA . THR A 1 87 ? -2.893 12.104 6.338 1.00 87.19 87 THR A CA 1
ATOM 666 C C . THR A 1 87 ? -3.700 12.511 7.573 1.00 87.19 87 THR A C 1
ATOM 668 O O . THR A 1 87 ? -3.289 12.272 8.706 1.00 87.19 87 THR A O 1
ATOM 671 N N . LYS A 1 88 ? -4.891 13.084 7.361 1.00 89.69 88 LYS A N 1
ATOM 672 C CA . LYS A 1 88 ? -5.808 13.488 8.431 1.00 89.69 88 LYS A CA 1
ATOM 673 C C . LYS A 1 88 ? -6.514 12.295 9.072 1.00 89.69 88 LYS A C 1
ATOM 675 O O . LYS A 1 88 ? -6.753 12.306 10.277 1.00 89.69 88 LYS A O 1
ATOM 680 N N . HIS A 1 89 ? -6.910 11.312 8.268 1.00 91.06 89 HIS A N 1
ATOM 681 C CA . HIS A 1 89 ? -7.762 10.214 8.723 1.00 91.06 89 HIS A CA 1
ATOM 682 C C . HIS A 1 89 ? -6.983 8.977 9.179 1.00 91.06 89 HIS A C 1
ATOM 684 O O . HIS A 1 89 ? -7.468 8.263 10.051 1.00 91.06 89 HIS A O 1
ATOM 690 N N . PHE A 1 90 ? -5.782 8.748 8.646 1.00 92.19 90 PHE A N 1
ATOM 691 C CA . PHE A 1 90 ? -4.960 7.557 8.878 1.00 92.19 90 PHE A CA 1
ATOM 692 C C . PHE A 1 90 ? -3.547 7.946 9.361 1.00 92.19 90 PHE A C 1
ATOM 694 O O . PHE A 1 90 ? -2.562 7.707 8.664 1.00 92.19 90 PHE A O 1
ATOM 701 N N . PRO A 1 91 ? -3.403 8.533 10.565 1.00 85.06 91 PRO A N 1
ATOM 702 C CA . PRO A 1 91 ? -2.099 8.972 11.080 1.00 85.06 91 PRO A CA 1
ATOM 703 C C . PRO A 1 91 ? -1.111 7.814 11.314 1.00 85.06 91 PRO A C 1
ATOM 705 O O . PRO A 1 91 ? 0.098 8.024 11.357 1.00 85.06 91 PRO A O 1
ATOM 708 N N . CYS A 1 92 ? -1.620 6.587 11.453 1.00 87.62 92 CYS A N 1
ATOM 709 C CA . CYS A 1 92 ? -0.838 5.365 11.657 1.00 87.62 92 CYS A CA 1
ATOM 710 C C . CYS A 1 92 ? -0.811 4.484 10.397 1.00 87.62 92 CYS A C 1
ATOM 712 O O . CYS A 1 92 ? -0.870 3.259 10.502 1.00 87.62 92 CYS A O 1
ATOM 714 N N . LEU A 1 93 ? -0.809 5.092 9.206 1.00 93.69 93 LEU A N 1
ATOM 715 C CA . LEU A 1 93 ? -0.761 4.343 7.955 1.00 93.69 93 LEU A CA 1
ATOM 716 C C . LEU A 1 93 ? 0.583 3.606 7.821 1.00 93.69 93 LEU A C 1
ATOM 718 O O . LEU A 1 93 ? 1.645 4.224 7.759 1.00 93.69 93 LEU A O 1
ATOM 722 N N . ASP A 1 94 ? 0.516 2.279 7.740 1.00 95.00 94 ASP A N 1
ATOM 723 C CA . ASP A 1 94 ? 1.676 1.390 7.643 1.00 95.00 94 ASP A CA 1
ATOM 724 C C . ASP A 1 94 ? 2.019 1.058 6.183 1.00 95.00 94 ASP A C 1
ATOM 726 O O . ASP A 1 94 ? 3.178 0.799 5.854 1.00 95.00 94 ASP A O 1
ATOM 730 N N . ALA A 1 95 ? 1.022 1.054 5.295 1.00 95.62 95 ALA A N 1
ATOM 731 C CA . ALA A 1 95 ? 1.169 0.605 3.918 1.00 95.62 95 ALA A CA 1
ATOM 732 C C . ALA A 1 95 ? 0.407 1.489 2.926 1.00 95.62 95 ALA A C 1
ATOM 734 O O . ALA A 1 95 ? -0.783 1.760 3.105 1.00 95.62 95 ALA A O 1
ATOM 735 N N . LEU A 1 96 ? 1.081 1.870 1.840 1.00 94.00 96 LEU A N 1
ATOM 736 C CA . LEU A 1 96 ? 0.506 2.657 0.753 1.00 94.00 96 LEU A CA 1
ATOM 737 C C . LEU A 1 96 ? 0.795 1.997 -0.595 1.00 94.00 96 LEU A C 1
ATOM 739 O O . LEU A 1 96 ? 1.943 1.693 -0.918 1.00 94.00 96 LEU A O 1
ATOM 743 N N . ALA A 1 97 ? -0.244 1.794 -1.399 1.00 90.88 97 ALA A N 1
ATOM 744 C CA . ALA A 1 97 ? -0.134 1.116 -2.683 1.00 90.88 97 ALA A CA 1
ATOM 745 C C . ALA A 1 97 ? -0.821 1.861 -3.829 1.00 90.88 97 ALA A C 1
ATOM 747 O O . ALA A 1 97 ? -1.808 2.573 -3.631 1.00 90.88 97 ALA A O 1
ATOM 748 N N . GLY A 1 98 ? -0.312 1.632 -5.044 1.00 85.50 98 GLY A N 1
ATOM 749 C CA . GLY A 1 98 ? -0.880 2.148 -6.291 1.00 85.50 98 GLY A CA 1
ATOM 750 C C . GLY A 1 98 ? -0.374 3.531 -6.707 1.00 85.50 98 GLY A C 1
ATOM 751 O O . GLY A 1 98 ? -0.976 4.167 -7.577 1.00 85.50 98 GLY A O 1
ATOM 752 N N . LEU A 1 99 ? 0.742 3.982 -6.125 1.00 86.06 99 LEU A N 1
ATOM 753 C CA . LEU A 1 99 ? 1.410 5.221 -6.520 1.00 86.06 99 LEU A CA 1
ATOM 754 C C . LEU A 1 99 ? 1.956 5.115 -7.934 1.00 86.06 99 LEU A C 1
ATOM 756 O O . LEU A 1 99 ? 2.517 4.090 -8.315 1.00 86.06 99 LEU A O 1
ATOM 760 N N . ARG A 1 100 ? 1.855 6.197 -8.696 1.00 81.69 100 ARG A N 1
ATOM 761 C CA . ARG A 1 100 ? 2.491 6.287 -10.009 1.00 81.69 100 ARG A CA 1
ATOM 762 C C . ARG A 1 100 ? 3.905 6.832 -9.878 1.00 81.69 100 ARG A C 1
ATOM 764 O O . ARG A 1 100 ? 4.113 7.934 -9.384 1.00 81.69 100 ARG A O 1
ATOM 771 N N . SER A 1 101 ? 4.868 6.077 -10.387 1.00 75.50 101 SER A N 1
ATOM 772 C CA . SER A 1 101 ? 6.293 6.426 -10.386 1.00 75.50 101 SER A CA 1
ATOM 773 C C . SER A 1 101 ? 6.596 7.807 -10.978 1.00 75.50 101 SER A C 1
ATOM 775 O O . SER A 1 101 ? 7.408 8.541 -10.424 1.00 75.50 101 SER A O 1
ATOM 777 N N . ARG A 1 102 ? 5.931 8.181 -12.080 1.00 75.31 102 ARG A N 1
ATOM 778 C CA . ARG A 1 102 ? 6.139 9.463 -12.780 1.00 75.31 102 ARG A CA 1
ATOM 779 C C . ARG A 1 102 ? 5.732 10.689 -11.952 1.00 75.31 102 ARG A C 1
ATOM 781 O O . ARG A 1 102 ? 6.168 11.790 -12.256 1.00 75.31 102 ARG A O 1
ATOM 788 N N . ASP A 1 103 ? 4.880 10.486 -10.950 1.00 74.19 103 ASP A N 1
ATOM 789 C CA . ASP A 1 103 ? 4.331 11.553 -10.117 1.00 74.19 103 ASP A CA 1
ATOM 790 C C . ASP A 1 103 ? 5.147 11.705 -8.803 1.00 74.19 103 ASP A C 1
ATOM 792 O O . ASP A 1 103 ? 4.870 12.590 -7.997 1.00 74.19 103 ASP A O 1
ATOM 796 N N . LEU A 1 104 ? 6.158 10.847 -8.572 1.00 79.06 104 LEU A N 1
ATOM 797 C CA . LEU A 1 104 ? 7.019 10.834 -7.379 1.00 79.06 104 LEU A CA 1
ATOM 798 C C . LEU A 1 104 ? 8.338 11.586 -7.618 1.00 79.06 104 LEU A C 1
ATOM 800 O O . LEU A 1 104 ? 9.380 10.979 -7.893 1.00 79.06 104 LEU A O 1
ATOM 804 N N . ASP A 1 105 ? 8.302 12.908 -7.469 1.00 81.88 105 ASP A N 1
ATOM 805 C CA . ASP A 1 105 ? 9.507 13.741 -7.398 1.00 81.88 105 ASP A CA 1
ATOM 806 C C . ASP A 1 105 ? 10.077 13.840 -5.962 1.00 81.88 105 ASP A C 1
ATOM 808 O O . ASP A 1 105 ? 9.541 13.272 -5.006 1.00 81.88 105 ASP A O 1
ATOM 812 N N . HIS A 1 106 ? 11.196 14.554 -5.792 1.00 80.75 106 HIS A N 1
ATOM 813 C CA . HIS A 1 106 ? 11.830 14.743 -4.479 1.00 80.75 106 HIS A CA 1
ATOM 814 C C . HIS A 1 106 ? 10.936 15.467 -3.465 1.00 80.75 106 HIS A C 1
ATOM 816 O O . HIS A 1 106 ? 10.970 15.131 -2.281 1.00 80.75 106 HIS A O 1
ATOM 822 N N . SER A 1 107 ? 10.158 16.459 -3.905 1.00 84.56 107 SER A N 1
ATOM 823 C CA . SER A 1 107 ? 9.255 17.207 -3.029 1.00 84.56 107 SER A CA 1
ATOM 824 C C . SER A 1 107 ? 8.136 16.305 -2.516 1.00 84.56 107 SER A C 1
ATOM 826 O O . SER A 1 107 ? 7.919 16.235 -1.310 1.00 84.56 107 SER A O 1
ATOM 828 N N . GLN A 1 108 ? 7.533 15.513 -3.407 1.00 85.12 108 GLN A N 1
ATOM 829 C CA . GLN A 1 108 ? 6.446 14.600 -3.075 1.00 85.12 108 GLN A CA 1
ATOM 830 C C . GLN A 1 108 ? 6.907 13.490 -2.133 1.00 85.12 108 GLN A C 1
ATOM 832 O O . GLN A 1 108 ? 6.209 13.160 -1.178 1.00 85.12 108 GLN A O 1
ATOM 837 N N . VAL A 1 109 ? 8.103 12.935 -2.348 1.00 86.56 109 VAL A N 1
ATOM 838 C CA . VAL A 1 109 ? 8.670 11.938 -1.431 1.00 86.56 109 VAL A CA 1
ATOM 839 C C . VAL A 1 109 ? 8.916 12.538 -0.045 1.00 86.56 109 VAL A C 1
ATOM 841 O O . VAL A 1 109 ? 8.586 11.904 0.956 1.00 86.56 109 VAL A O 1
ATOM 844 N N . ASN A 1 110 ? 9.439 13.763 0.038 1.00 87.06 110 ASN A N 1
ATOM 845 C CA . ASN A 1 110 ? 9.650 14.436 1.322 1.00 87.06 110 ASN A CA 1
ATOM 846 C C . ASN A 1 110 ? 8.331 14.750 2.040 1.00 87.06 110 ASN A C 1
ATOM 848 O O . ASN A 1 110 ? 8.235 14.530 3.248 1.00 87.06 110 ASN A O 1
ATOM 852 N N . ASP A 1 111 ? 7.317 15.216 1.308 1.00 88.00 111 ASP A N 1
ATOM 853 C CA . ASP A 1 111 ? 5.973 15.439 1.842 1.00 88.00 111 ASP A CA 1
ATOM 854 C C . ASP A 1 111 ? 5.385 14.135 2.388 1.00 88.00 111 ASP A C 1
ATOM 856 O O . ASP A 1 111 ? 4.928 14.089 3.526 1.00 88.00 111 ASP A O 1
ATOM 860 N N . MET A 1 112 ? 5.495 13.038 1.639 1.00 88.75 112 MET A N 1
ATOM 861 C CA . MET A 1 112 ? 5.033 11.728 2.092 1.00 88.75 112 MET A CA 1
ATOM 862 C C . MET A 1 112 ? 5.778 11.217 3.325 1.00 88.75 112 MET A C 1
ATOM 864 O O . MET A 1 112 ? 5.162 10.605 4.189 1.00 88.75 112 MET A O 1
ATOM 868 N N . ILE A 1 113 ? 7.088 11.443 3.432 1.00 89.44 113 ILE A N 1
ATOM 869 C CA . ILE A 1 113 ? 7.863 11.052 4.619 1.00 89.44 113 ILE A CA 1
ATOM 870 C C . ILE A 1 113 ? 7.435 11.868 5.840 1.00 89.44 113 ILE A C 1
ATOM 872 O O . ILE A 1 113 ? 7.351 11.320 6.939 1.00 89.44 113 ILE A O 1
ATOM 876 N N . ARG A 1 114 ? 7.163 13.165 5.656 1.00 89.31 114 ARG A N 1
ATOM 877 C CA . ARG A 1 114 ? 6.634 14.031 6.716 1.00 89.31 114 ARG A CA 1
ATOM 878 C C . ARG A 1 114 ? 5.254 13.557 7.165 1.00 89.31 114 ARG A C 1
ATOM 880 O O . ARG A 1 114 ? 4.993 13.504 8.363 1.00 89.31 114 ARG A O 1
ATOM 887 N N . ASP A 1 115 ? 4.398 13.225 6.208 1.00 89.44 115 ASP A N 1
ATOM 888 C CA . ASP A 1 115 ? 2.990 12.940 6.453 1.00 89.44 115 ASP A CA 1
ATOM 889 C C . ASP A 1 115 ? 2.745 11.483 6.903 1.00 89.44 115 ASP A C 1
ATOM 891 O O . ASP A 1 115 ? 1.810 11.218 7.656 1.00 89.44 115 ASP A O 1
ATOM 895 N N . PHE A 1 116 ? 3.612 10.546 6.502 1.00 90.94 116 PHE A N 1
ATOM 896 C CA . PHE A 1 116 ? 3.570 9.120 6.853 1.00 90.94 116 PHE A CA 1
ATOM 897 C C . PHE A 1 116 ? 4.933 8.629 7.382 1.00 90.94 116 PHE A C 1
ATOM 899 O O . PHE A 1 116 ? 5.591 7.784 6.764 1.00 90.94 116 PHE A O 1
ATOM 906 N N . PRO A 1 117 ? 5.385 9.111 8.553 1.00 88.44 117 PRO A N 1
ATOM 907 C CA . PRO A 1 117 ? 6.723 8.815 9.078 1.00 88.44 117 PRO A CA 1
ATOM 908 C C . PRO A 1 117 ? 6.932 7.338 9.453 1.00 88.44 117 PRO A C 1
ATOM 910 O O . PRO A 1 117 ? 8.071 6.883 9.592 1.00 88.44 117 PRO A O 1
ATOM 913 N N . HIS A 1 118 ? 5.843 6.586 9.625 1.00 90.00 118 HIS A N 1
ATOM 914 C CA . HIS A 1 118 ? 5.850 5.175 10.012 1.00 90.00 118 HIS A CA 1
ATOM 915 C C . HIS A 1 118 ? 5.640 4.212 8.842 1.00 90.00 118 HIS A C 1
ATOM 917 O O . HIS A 1 118 ? 5.535 3.012 9.076 1.00 90.00 118 HIS A O 1
ATOM 923 N N . LEU A 1 119 ? 5.603 4.709 7.602 1.00 93.69 119 LEU A N 1
ATOM 924 C CA . LEU A 1 119 ? 5.316 3.889 6.431 1.00 93.69 119 LEU A CA 1
ATOM 925 C C . LEU A 1 119 ? 6.343 2.754 6.271 1.00 93.69 119 LEU A C 1
ATOM 927 O O . LEU A 1 119 ? 7.549 2.989 6.150 1.00 93.69 119 LEU A O 1
ATOM 931 N N . ARG A 1 120 ? 5.843 1.516 6.254 1.00 95.81 120 ARG A N 1
ATOM 932 C CA . ARG A 1 120 ? 6.627 0.275 6.169 1.00 95.81 120 ARG A CA 1
ATOM 933 C C . ARG A 1 120 ? 6.512 -0.405 4.816 1.00 95.81 120 ARG A C 1
ATOM 935 O O . ARG A 1 120 ? 7.470 -1.039 4.383 1.00 95.81 120 ARG A O 1
ATOM 942 N N . ALA A 1 121 ? 5.375 -0.273 4.143 1.00 96.25 121 ALA A N 1
ATOM 943 C CA . ALA A 1 121 ? 5.148 -0.892 2.846 1.00 96.25 121 ALA A CA 1
ATOM 944 C C . ALA A 1 121 ? 4.766 0.141 1.785 1.00 96.25 121 ALA A C 1
ATOM 946 O O . ALA A 1 121 ? 3.889 0.980 2.000 1.00 96.25 121 ALA A O 1
ATO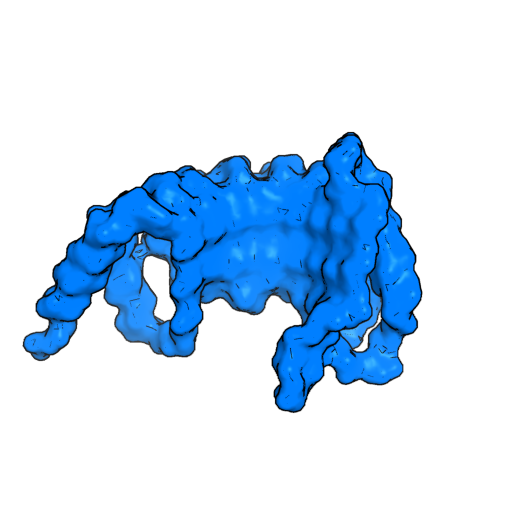M 947 N N . LEU A 1 122 ? 5.410 0.049 0.624 1.00 94.75 122 LEU A N 1
ATOM 948 C CA . LEU A 1 122 ? 5.174 0.941 -0.504 1.00 94.75 122 LEU A CA 1
ATOM 949 C C . LEU A 1 122 ? 5.029 0.134 -1.794 1.00 94.75 122 LEU A C 1
ATOM 951 O O . LEU A 1 122 ? 5.928 -0.631 -2.135 1.00 94.75 122 LEU A O 1
ATOM 955 N N . SER A 1 123 ? 3.934 0.333 -2.530 1.00 91.75 123 SER A N 1
ATOM 956 C CA . SER A 1 123 ? 3.771 -0.188 -3.895 1.00 91.75 123 SER A CA 1
ATOM 957 C C . SER A 1 123 ? 3.728 0.952 -4.906 1.00 91.75 123 SER A C 1
ATOM 959 O O . SER A 1 123 ? 2.874 1.846 -4.832 1.00 91.75 123 SER A O 1
ATOM 961 N N . VAL A 1 124 ? 4.668 0.910 -5.850 1.00 88.62 124 VAL A N 1
ATOM 962 C CA . VAL A 1 124 ? 4.844 1.897 -6.915 1.00 88.62 124 VAL A CA 1
ATOM 963 C C . VAL A 1 124 ? 4.667 1.214 -8.265 1.00 88.62 124 VAL A C 1
ATOM 965 O O . VAL A 1 124 ? 5.350 0.246 -8.592 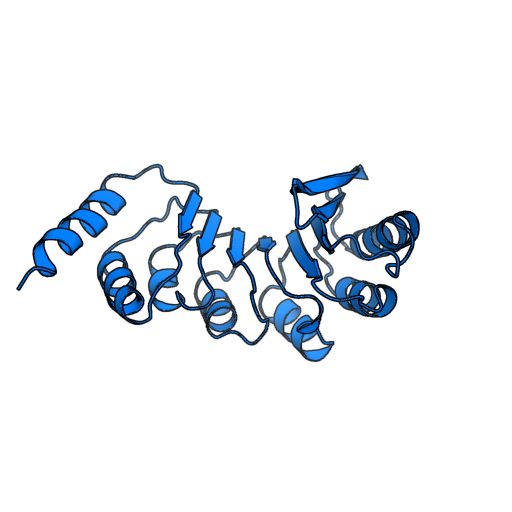1.00 88.62 124 VAL A O 1
ATOM 968 N N . SER A 1 125 ? 3.759 1.750 -9.072 1.00 81.19 125 SER A N 1
ATOM 969 C CA . SER A 1 125 ? 3.506 1.326 -10.441 1.00 81.19 125 SER A CA 1
ATOM 970 C C . SER A 1 125 ? 4.157 2.272 -11.445 1.00 81.19 125 SER A C 1
ATOM 972 O O . SER A 1 125 ? 3.967 3.490 -11.392 1.00 81.19 125 SER A O 1
ATOM 974 N N . SER A 1 126 ? 4.894 1.699 -12.392 1.00 71.44 126 SER A N 1
ATOM 975 C CA . SER A 1 126 ? 5.442 2.375 -13.556 1.00 71.44 126 SER A CA 1
ATOM 976 C C . SER A 1 126 ? 4.701 1.975 -14.822 1.00 71.44 126 SER A C 1
ATOM 978 O O . SER A 1 126 ? 4.607 0.799 -15.161 1.00 71.44 126 SER A O 1
ATOM 980 N N . THR A 1 127 ? 4.195 2.985 -15.527 1.00 59.34 127 THR A N 1
ATOM 981 C CA . THR A 1 127 ? 3.473 2.863 -16.810 1.00 59.34 127 THR A CA 1
ATOM 982 C C . THR A 1 127 ? 4.274 3.406 -17.993 1.00 59.34 127 THR A C 1
ATOM 984 O O . THR A 1 127 ? 3.793 3.422 -19.118 1.00 59.34 127 THR A O 1
ATOM 987 N N . LEU A 1 128 ? 5.487 3.897 -17.743 1.00 56.94 128 LEU A N 1
ATOM 988 C CA . LEU A 1 128 ? 6.399 4.427 -18.751 1.00 56.94 128 LEU A CA 1
ATOM 989 C C . LEU A 1 128 ? 7.811 3.902 -18.463 1.00 56.94 128 LEU A C 1
ATOM 991 O O . LEU A 1 128 ? 8.077 3.520 -17.314 1.00 56.94 128 LEU A O 1
ATOM 995 N N . PRO A 1 129 ? 8.712 3.890 -19.464 1.00 53.03 129 PRO A N 1
ATOM 996 C CA . PRO A 1 129 ? 10.125 3.647 -19.223 1.00 53.03 129 PRO A CA 1
ATOM 997 C C . PRO A 1 129 ? 10.622 4.768 -18.314 1.00 53.03 129 PRO A C 1
ATOM 999 O O . PRO A 1 129 ? 10.801 5.910 -18.736 1.00 53.03 129 PRO A O 1
ATOM 1002 N N . LEU A 1 130 ? 10.733 4.467 -17.024 1.00 53.31 130 LEU A N 1
ATOM 1003 C CA . LEU A 1 130 ? 11.380 5.373 -16.097 1.00 53.31 130 LEU A CA 1
ATOM 1004 C C . LEU A 1 130 ? 12.878 5.389 -16.381 1.00 53.31 130 LEU A C 1
ATOM 1006 O O . LEU A 1 130 ? 13.406 4.522 -17.078 1.00 53.31 130 LEU A O 1
ATOM 1010 N N . ASP A 1 131 ? 13.557 6.308 -15.714 1.00 61.81 131 ASP A N 1
ATOM 1011 C CA . ASP A 1 131 ? 14.928 6.092 -15.285 1.00 61.81 131 ASP A CA 1
ATOM 1012 C C . ASP A 1 131 ? 14.868 5.521 -13.845 1.00 61.81 131 ASP A C 1
ATOM 1014 O O . ASP A 1 131 ? 14.859 6.282 -12.871 1.00 61.81 131 ASP A O 1
ATOM 1018 N N . PRO A 1 132 ? 14.720 4.185 -13.656 1.00 66.62 132 PRO A N 1
ATOM 1019 C CA . PRO A 1 132 ? 14.671 3.544 -12.342 1.00 66.62 132 PRO A CA 1
ATOM 1020 C C . PRO A 1 132 ? 15.727 3.989 -11.322 1.00 66.62 132 PRO A C 1
ATOM 1022 O O . PRO A 1 132 ? 15.374 4.027 -10.142 1.00 66.62 132 PRO A O 1
ATOM 1025 N N . PRO A 1 133 ? 16.979 4.335 -11.691 1.00 72.50 133 PRO A N 1
ATOM 1026 C CA . PRO A 1 133 ? 17.988 4.752 -10.723 1.00 72.50 133 PRO A CA 1
ATOM 1027 C C . PRO A 1 133 ? 17.556 5.975 -9.915 1.00 72.50 133 PRO A C 1
ATOM 1029 O O . PRO A 1 133 ? 17.780 6.021 -8.709 1.00 72.50 133 PRO A O 1
ATOM 1032 N N . ASP A 1 134 ? 16.890 6.934 -10.556 1.00 80.06 134 ASP A N 1
ATOM 1033 C CA . ASP A 1 134 ? 16.495 8.199 -9.943 1.00 80.06 134 ASP A CA 1
ATOM 1034 C C . ASP A 1 134 ? 15.300 8.020 -8.984 1.00 80.06 134 ASP A C 1
ATOM 1036 O O . ASP A 1 134 ? 15.312 8.495 -7.845 1.00 80.06 134 ASP A O 1
ATOM 1040 N N . LEU A 1 135 ? 14.301 7.219 -9.379 1.00 83.19 135 LEU A N 1
ATOM 1041 C CA . LEU A 1 135 ? 13.211 6.825 -8.478 1.00 83.19 135 LEU A CA 1
ATOM 1042 C C . LEU A 1 135 ? 13.739 6.038 -7.275 1.00 83.19 135 LEU A C 1
ATOM 1044 O O . LEU A 1 135 ? 13.391 6.346 -6.138 1.00 83.19 135 LEU A O 1
ATOM 1048 N N . LEU A 1 136 ? 14.574 5.024 -7.502 1.00 87.44 136 LEU A N 1
ATOM 1049 C CA . LEU A 1 136 ? 15.114 4.199 -6.421 1.00 87.44 136 LEU A CA 1
ATOM 1050 C C . LEU A 1 136 ? 15.996 5.038 -5.485 1.00 87.44 136 LEU A C 1
ATOM 1052 O O . LEU A 1 136 ? 15.899 4.897 -4.267 1.00 87.44 136 LEU A O 1
ATOM 1056 N N . ALA A 1 137 ? 16.779 5.982 -6.017 1.00 86.88 137 ALA A N 1
ATOM 1057 C CA . ALA A 1 137 ? 17.533 6.934 -5.208 1.00 86.88 137 ALA A CA 1
ATOM 1058 C C . ALA A 1 137 ? 16.618 7.774 -4.303 1.00 86.88 137 ALA A C 1
ATOM 1060 O O . ALA A 1 137 ? 16.921 7.935 -3.119 1.00 86.88 137 ALA A O 1
ATOM 1061 N N . ARG A 1 138 ? 15.472 8.244 -4.813 1.00 87.75 138 ARG A N 1
ATOM 1062 C CA . ARG A 1 138 ? 14.458 8.941 -4.005 1.00 87.75 138 ARG A CA 1
ATOM 1063 C C . ARG A 1 138 ? 13.861 8.053 -2.918 1.00 87.75 138 ARG A C 1
ATOM 1065 O O . ARG A 1 138 ? 13.768 8.476 -1.768 1.00 87.75 138 ARG A O 1
ATOM 1072 N N . LEU A 1 139 ? 13.490 6.816 -3.247 1.00 90.12 139 LEU A N 1
ATOM 1073 C CA . LEU A 1 139 ? 12.848 5.905 -2.294 1.00 90.12 139 LEU A CA 1
ATOM 1074 C C . LEU A 1 139 ? 13.759 5.518 -1.112 1.00 90.12 139 LEU A C 1
ATOM 1076 O O . LEU A 1 139 ? 13.250 5.219 -0.033 1.00 90.12 139 LEU A O 1
ATOM 1080 N N . ARG A 1 140 ? 15.093 5.624 -1.241 1.00 91.38 140 ARG A N 1
ATOM 1081 C CA . ARG A 1 140 ? 16.046 5.464 -0.114 1.00 91.38 140 ARG A CA 1
ATOM 1082 C C . ARG A 1 140 ? 15.818 6.459 1.037 1.00 91.38 140 ARG A C 1
ATOM 1084 O O . ARG A 1 140 ? 16.392 6.301 2.124 1.00 91.38 140 ARG A O 1
ATOM 1091 N N . ALA A 1 141 ? 15.024 7.507 0.822 1.00 91.00 141 ALA A N 1
ATOM 1092 C CA . ALA A 1 141 ? 14.658 8.457 1.863 1.00 91.00 141 ALA A CA 1
ATOM 1093 C C . ALA A 1 141 ? 13.717 7.847 2.926 1.00 91.00 141 ALA A C 1
ATOM 1095 O O . ALA A 1 141 ? 13.787 8.258 4.085 1.00 91.00 141 ALA A O 1
ATOM 1096 N N . PHE A 1 142 ? 12.925 6.817 2.596 1.00 91.75 142 PHE A N 1
ATOM 1097 C CA . PHE A 1 142 ? 12.041 6.141 3.554 1.00 91.75 142 PHE A CA 1
ATOM 1098 C C . PHE A 1 142 ? 12.834 5.274 4.544 1.00 91.75 142 PHE A C 1
ATOM 1100 O O . PHE A 1 142 ? 13.337 4.205 4.210 1.00 91.75 142 PHE A O 1
ATOM 1107 N N . LYS A 1 143 ? 12.941 5.722 5.802 1.00 90.75 143 LYS A N 1
ATOM 1108 C CA . LYS A 1 143 ? 13.791 5.072 6.822 1.00 90.75 143 LYS A CA 1
ATOM 1109 C C . LYS A 1 143 ? 13.143 3.919 7.582 1.00 90.75 143 LYS A C 1
ATOM 1111 O O . LYS A 1 143 ? 13.845 3.262 8.344 1.00 90.75 143 LYS A O 1
ATOM 1116 N N . GLN A 1 144 ? 11.848 3.686 7.397 1.00 93.50 144 GLN A N 1
ATOM 1117 C CA . GLN A 1 144 ? 11.098 2.613 8.062 1.00 93.50 144 GLN A CA 1
ATOM 1118 C C . GLN A 1 144 ? 10.628 1.524 7.090 1.00 93.50 144 GLN A C 1
ATOM 1120 O O . GLN A 1 144 ? 9.990 0.563 7.511 1.00 93.50 144 GLN A O 1
ATOM 1125 N N . LEU A 1 145 ? 10.972 1.638 5.802 1.00 94.94 145 LEU A N 1
ATOM 1126 C CA . LEU A 1 145 ? 10.474 0.734 4.772 1.00 94.94 145 LEU A CA 1
ATOM 1127 C C . LEU A 1 145 ? 10.991 -0.698 4.991 1.00 94.94 145 LEU A C 1
ATOM 1129 O O . LEU A 1 145 ? 12.186 -0.927 5.184 1.00 94.94 145 LEU A O 1
ATOM 1133 N N . THR A 1 146 ? 10.090 -1.668 4.989 1.00 96.25 146 THR A N 1
ATOM 1134 C CA . THR A 1 146 ? 10.371 -3.108 5.075 1.00 96.25 146 THR A CA 1
ATOM 1135 C C . THR A 1 146 ? 9.874 -3.835 3.838 1.00 96.25 146 THR A C 1
ATOM 1137 O O . THR A 1 146 ? 10.441 -4.857 3.469 1.00 96.25 146 THR A O 1
ATOM 1140 N N . GLU A 1 147 ? 8.857 -3.299 3.166 1.00 96.62 147 GLU A N 1
ATOM 1141 C CA . GLU A 1 147 ? 8.292 -3.888 1.962 1.00 96.62 147 GLU A CA 1
ATOM 1142 C C . GLU A 1 147 ? 8.286 -2.878 0.818 1.00 96.62 147 GLU A C 1
ATOM 1144 O O . GLU A 1 147 ? 7.754 -1.773 0.938 1.00 96.62 147 GLU A O 1
ATOM 1149 N N . LEU A 1 148 ? 8.866 -3.275 -0.311 1.00 94.25 148 LEU A N 1
ATOM 1150 C CA . LEU A 1 148 ? 8.826 -2.506 -1.545 1.00 94.25 148 LEU A CA 1
ATOM 1151 C C . LEU A 1 148 ? 8.232 -3.377 -2.640 1.00 94.25 148 LEU A C 1
ATOM 1153 O O . LEU A 1 148 ? 8.700 -4.485 -2.902 1.00 94.25 148 LEU A O 1
ATOM 1157 N N . GLU A 1 149 ? 7.208 -2.858 -3.293 1.00 92.00 149 GLU A N 1
ATOM 1158 C CA . GLU A 1 149 ? 6.614 -3.465 -4.466 1.00 92.00 149 GLU A CA 1
ATOM 1159 C C . GLU A 1 149 ? 6.793 -2.539 -5.667 1.00 92.00 149 GLU A C 1
ATOM 1161 O O . GLU A 1 149 ? 6.411 -1.369 -5.633 1.00 92.00 149 GLU A O 1
ATOM 1166 N N . LEU A 1 150 ? 7.388 -3.073 -6.731 1.00 88.56 150 LEU A N 1
ATOM 1167 C CA . LEU A 1 150 ? 7.559 -2.371 -7.996 1.00 88.56 150 LEU A CA 1
ATOM 1168 C C . LEU A 1 150 ? 6.752 -3.105 -9.060 1.00 88.56 150 LEU A C 1
ATOM 1170 O O . LEU A 1 150 ? 7.037 -4.259 -9.384 1.00 88.56 150 LEU A O 1
ATOM 1174 N N . VAL A 1 151 ? 5.745 -2.428 -9.599 1.00 84.00 151 VAL A N 1
ATOM 1175 C CA . VAL A 1 151 ? 4.931 -2.921 -10.710 1.00 84.00 151 VAL A CA 1
ATOM 1176 C C . VAL A 1 151 ? 5.395 -2.217 -11.976 1.00 84.00 151 VAL A C 1
ATOM 1178 O O . VAL A 1 151 ? 5.258 -1.002 -12.075 1.00 84.00 151 VAL A O 1
ATOM 1181 N N . TYR A 1 152 ? 5.938 -2.939 -12.946 1.00 78.12 152 TYR A N 1
ATOM 1182 C CA . TYR A 1 152 ? 6.395 -2.379 -14.217 1.00 78.12 152 TYR A CA 1
ATOM 1183 C C . TYR A 1 152 ? 5.612 -2.991 -15.379 1.00 78.12 152 TYR A C 1
ATOM 1185 O O . TYR A 1 152 ? 5.167 -4.128 -15.292 1.00 78.12 152 TYR A O 1
ATOM 1193 N N . GLN A 1 153 ? 5.405 -2.247 -16.462 1.00 71.81 153 GLN A N 1
ATOM 1194 C CA . GLN A 1 153 ? 4.933 -2.833 -17.721 1.00 71.81 153 GLN A CA 1
ATOM 1195 C C . GLN A 1 153 ? 6.125 -3.423 -18.471 1.00 71.81 153 GLN A C 1
ATOM 1197 O O . GLN A 1 153 ? 7.176 -2.788 -18.488 1.00 71.81 153 GLN A O 1
ATOM 1202 N N . ASP A 1 154 ? 5.975 -4.608 -19.069 1.00 59.44 154 ASP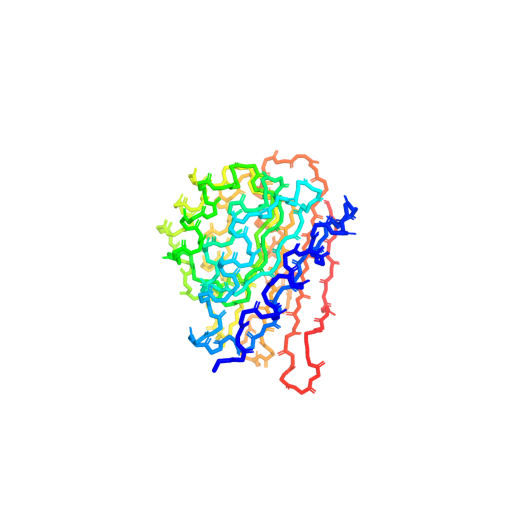 A N 1
ATOM 1203 C CA . ASP A 1 154 ? 7.011 -5.230 -19.908 1.00 59.44 154 ASP A CA 1
ATOM 1204 C C . ASP A 1 154 ? 7.314 -4.339 -21.129 1.00 59.44 154 ASP A C 1
ATOM 1206 O O . ASP A 1 154 ? 6.720 -4.479 -22.196 1.00 59.44 154 ASP A O 1
ATOM 1210 N N . ASP A 1 155 ? 8.234 -3.390 -20.961 1.00 57.88 155 ASP A N 1
ATOM 1211 C CA . ASP A 1 155 ? 8.862 -2.643 -22.046 1.00 57.88 155 ASP A CA 1
ATOM 1212 C C . ASP A 1 155 ? 10.290 -3.187 -22.226 1.00 57.88 155 ASP A C 1
ATOM 1214 O O . ASP A 1 155 ? 11.072 -3.164 -21.268 1.00 57.88 155 ASP A O 1
ATOM 1218 N N . PRO A 1 156 ? 10.675 -3.649 -23.431 1.00 48.03 156 PRO A N 1
ATOM 1219 C CA . PRO A 1 156 ? 12.029 -4.127 -23.723 1.00 48.03 156 PRO A CA 1
ATOM 1220 C C . PRO A 1 156 ? 13.140 -3.082 -23.497 1.00 48.03 156 PRO A C 1
ATOM 1222 O O . PRO A 1 156 ? 14.317 -3.423 -23.602 1.00 48.03 156 PRO A O 1
ATOM 1225 N N . LYS A 1 157 ? 12.796 -1.818 -23.201 1.00 53.53 157 LYS A N 1
ATOM 1226 C CA . LYS A 1 157 ? 13.740 -0.740 -22.858 1.00 53.53 157 LYS A CA 1
ATOM 1227 C C . LYS A 1 157 ? 13.990 -0.550 -21.359 1.00 53.53 157 LYS A C 1
ATOM 1229 O O . LYS A 1 157 ? 14.825 0.281 -21.002 1.00 53.53 157 LYS A O 1
ATOM 1234 N N . LEU A 1 158 ? 13.279 -1.255 -20.479 1.00 57.53 158 LEU A N 1
ATOM 1235 C CA . LEU A 1 158 ? 13.528 -1.167 -19.039 1.00 57.53 158 LEU A CA 1
ATOM 1236 C C . LEU A 1 158 ? 14.870 -1.824 -18.685 1.00 57.53 158 LEU A C 1
ATOM 1238 O O . LEU A 1 158 ? 15.266 -2.827 -19.278 1.00 57.53 158 LEU A O 1
ATOM 1242 N N . LEU A 1 159 ? 15.566 -1.236 -17.703 1.00 60.00 159 LEU A N 1
ATOM 1243 C CA . LEU A 1 159 ? 16.725 -1.832 -17.031 1.00 60.00 159 LEU A CA 1
ATOM 1244 C C . LEU A 1 159 ? 16.496 -3.329 -16.792 1.00 60.00 159 LEU A C 1
ATOM 1246 O O . LEU A 1 159 ? 15.380 -3.737 -16.460 1.00 60.00 159 LEU A O 1
ATOM 1250 N N . SER A 1 160 ? 17.554 -4.135 -16.934 1.00 73.12 160 SER A N 1
ATOM 1251 C CA . SER A 1 160 ? 17.462 -5.573 -16.677 1.00 73.12 160 SER A CA 1
ATOM 1252 C C . SER A 1 160 ? 16.813 -5.819 -15.314 1.00 73.12 160 SER A C 1
ATOM 1254 O O . SER A 1 160 ? 17.040 -5.071 -14.359 1.00 73.12 160 SER A O 1
ATOM 1256 N N . LEU A 1 161 ? 15.996 -6.870 -15.216 1.00 77.94 161 LEU A N 1
ATOM 1257 C CA . LEU A 1 161 ? 15.330 -7.271 -13.974 1.00 77.94 161 LEU A CA 1
ATOM 1258 C C . LEU A 1 161 ? 16.298 -7.247 -12.778 1.00 77.94 161 LEU A C 1
ATOM 1260 O O . LEU A 1 161 ? 15.937 -6.788 -11.699 1.00 77.94 161 LEU A O 1
ATOM 1264 N N . ASP A 1 162 ? 17.548 -7.661 -12.987 1.00 81.06 162 ASP A N 1
ATOM 1265 C CA . ASP A 1 162 ? 18.593 -7.667 -11.963 1.00 81.06 162 ASP A CA 1
ATOM 1266 C C . ASP A 1 162 ? 18.975 -6.273 -11.449 1.00 81.06 162 ASP A C 1
ATOM 1268 O O . ASP A 1 162 ? 19.259 -6.118 -10.262 1.00 81.06 162 ASP A O 1
ATOM 1272 N N . ALA A 1 163 ? 18.936 -5.237 -12.287 1.00 81.38 163 ALA A N 1
ATOM 1273 C CA . ALA A 1 163 ? 19.175 -3.869 -11.840 1.00 81.38 163 ALA A CA 1
ATOM 1274 C C . ALA A 1 163 ? 18.010 -3.332 -10.991 1.00 81.38 163 ALA A C 1
ATOM 1276 O O . ALA A 1 163 ? 18.248 -2.657 -9.987 1.00 81.38 163 ALA A O 1
ATOM 1277 N N . LEU A 1 164 ? 16.761 -3.673 -11.335 1.00 83.19 164 LEU A N 1
ATOM 1278 C CA . LEU A 1 164 ? 15.591 -3.353 -10.505 1.00 83.19 164 LEU A CA 1
ATOM 1279 C C . LEU A 1 164 ? 15.636 -4.087 -9.163 1.00 83.19 164 LEU A C 1
ATOM 1281 O O . LEU A 1 164 ? 15.346 -3.494 -8.125 1.00 83.19 164 LEU A O 1
ATOM 1285 N N . VAL A 1 165 ? 16.045 -5.356 -9.179 1.00 86.75 165 VAL A N 1
ATOM 1286 C CA . VAL A 1 165 ? 16.275 -6.147 -7.968 1.00 86.75 165 VAL A CA 1
ATOM 1287 C C . VAL A 1 165 ? 17.345 -5.496 -7.100 1.00 86.75 165 VAL A C 1
ATOM 1289 O O . VAL A 1 165 ? 17.093 -5.215 -5.931 1.00 86.75 165 VAL A O 1
ATOM 1292 N N . SER A 1 166 ? 18.520 -5.217 -7.669 1.00 88.44 166 SER A N 1
ATOM 1293 C CA . SER A 1 166 ? 19.646 -4.642 -6.934 1.00 88.44 166 SER A CA 1
ATOM 1294 C C . SER A 1 166 ? 19.290 -3.279 -6.346 1.00 88.44 166 SER A C 1
ATOM 1296 O O . SER A 1 166 ? 19.485 -3.049 -5.156 1.00 88.44 166 SER A O 1
ATOM 1298 N N . GLY A 1 167 ? 18.714 -2.380 -7.145 1.00 88.38 167 GLY A N 1
ATOM 1299 C CA . GLY A 1 167 ? 18.355 -1.051 -6.662 1.00 88.38 167 GLY A CA 1
ATOM 1300 C C . GLY A 1 167 ? 17.190 -1.073 -5.664 1.00 88.38 167 GLY A C 1
ATOM 1301 O O . GLY A 1 167 ? 17.216 -0.329 -4.685 1.00 88.38 167 GLY A O 1
ATOM 1302 N N . GLY A 1 168 ? 16.198 -1.953 -5.847 1.00 89.94 168 GLY A N 1
ATOM 1303 C CA . GLY A 1 168 ? 15.121 -2.164 -4.873 1.00 89.94 168 GLY A CA 1
ATOM 1304 C C . GLY A 1 168 ? 15.633 -2.731 -3.547 1.00 89.94 168 GLY A C 1
ATOM 1305 O O . GLY A 1 168 ? 15.205 -2.301 -2.474 1.00 89.94 168 GLY A O 1
ATOM 1306 N N . ARG A 1 169 ? 16.612 -3.638 -3.603 1.00 91.50 169 ARG A N 1
ATOM 1307 C CA . ARG A 1 169 ? 17.309 -4.151 -2.422 1.00 91.50 169 ARG A CA 1
ATOM 1308 C C . ARG A 1 169 ? 18.053 -3.039 -1.690 1.00 91.50 169 ARG A C 1
ATOM 1310 O O . ARG A 1 169 ? 17.900 -2.923 -0.478 1.00 91.50 169 ARG A O 1
ATOM 1317 N N . ASP A 1 170 ? 18.777 -2.180 -2.404 1.00 92.56 170 ASP A N 1
ATOM 1318 C CA . ASP A 1 170 ? 19.467 -1.037 -1.797 1.00 92.56 170 ASP A CA 1
ATOM 1319 C C . ASP A 1 170 ? 18.505 -0.066 -1.099 1.00 92.56 170 ASP A C 1
ATOM 1321 O O . ASP A 1 170 ? 18.840 0.489 -0.053 1.00 92.56 170 ASP A O 1
ATOM 1325 N N . VAL A 1 171 ? 17.305 0.147 -1.656 1.00 92.56 171 VAL A N 1
ATOM 1326 C CA . VAL A 1 171 ? 16.253 0.949 -1.006 1.00 92.56 171 VAL A CA 1
ATOM 1327 C C . VAL A 1 171 ? 15.877 0.350 0.345 1.00 92.56 171 VAL A C 1
ATOM 1329 O O . VAL A 1 171 ? 15.870 1.059 1.351 1.00 92.56 171 VAL A O 1
ATOM 1332 N N . LEU A 1 172 ? 15.603 -0.954 0.387 1.00 94.19 172 LEU A N 1
ATOM 1333 C CA . LEU A 1 172 ? 15.207 -1.643 1.615 1.00 94.19 172 LEU A CA 1
ATOM 1334 C C . LEU A 1 172 ? 16.351 -1.739 2.633 1.00 94.19 172 LEU A C 1
ATOM 1336 O O . LEU A 1 172 ? 16.103 -1.639 3.832 1.00 94.19 172 LEU A O 1
ATOM 1340 N N . LEU A 1 173 ? 17.597 -1.876 2.177 1.00 93.81 173 LEU A N 1
ATOM 1341 C CA . LEU A 1 173 ? 18.785 -1.873 3.038 1.00 93.81 173 LEU A CA 1
ATOM 1342 C C . LEU A 1 173 ? 19.120 -0.482 3.597 1.00 93.81 173 LEU A C 1
ATOM 1344 O O . LEU A 1 173 ? 19.770 -0.384 4.633 1.00 93.81 173 LEU A O 1
ATOM 1348 N N . ALA A 1 174 ? 18.661 0.598 2.958 1.00 92.56 174 ALA A N 1
ATOM 1349 C CA . ALA A 1 174 ? 18.784 1.955 3.498 1.00 92.56 174 ALA A CA 1
ATOM 1350 C C . ALA A 1 174 ? 17.802 2.245 4.655 1.00 92.56 174 ALA A C 1
ATOM 1352 O O . ALA A 1 174 ? 17.918 3.282 5.326 1.00 92.56 174 ALA A O 1
ATOM 1353 N N . SER A 1 175 ? 16.832 1.352 4.878 1.00 91.56 175 SER A N 1
ATOM 1354 C CA . SER A 1 175 ? 15.918 1.384 6.016 1.00 91.56 175 SER A CA 1
ATOM 1355 C C . SER A 1 175 ? 16.651 1.096 7.324 1.00 91.56 175 SER A C 1
ATOM 1357 O O . SER A 1 175 ? 17.577 0.294 7.379 1.00 91.56 175 SER A O 1
ATOM 1359 N N . ARG A 1 176 ? 16.207 1.732 8.409 1.00 92.00 176 ARG A N 1
ATOM 1360 C CA . ARG A 1 176 ? 16.730 1.516 9.766 1.00 92.00 176 ARG A CA 1
ATOM 1361 C C . ARG A 1 176 ? 15.982 0.421 10.522 1.00 92.00 176 ARG A C 1
ATOM 1363 O O . ARG A 1 176 ? 16.391 0.070 11.624 1.00 92.00 176 ARG A O 1
ATOM 1370 N N . SER A 1 177 ? 14.874 -0.080 9.976 1.00 90.50 177 SER A N 1
ATOM 1371 C CA . SER A 1 177 ? 14.126 -1.167 10.607 1.00 90.50 177 SER A CA 1
ATOM 1372 C C . SER A 1 177 ? 14.950 -2.460 10.579 1.00 90.50 177 SER A C 1
ATOM 1374 O O . SER A 1 177 ? 15.551 -2.788 9.557 1.00 90.50 177 SER A O 1
ATOM 1376 N N . THR A 1 178 ? 14.937 -3.206 11.680 1.00 88.81 178 THR A N 1
ATOM 1377 C CA . THR A 1 178 ? 15.548 -4.541 11.796 1.00 88.81 178 THR A CA 1
ATOM 1378 C C . THR A 1 178 ? 14.623 -5.662 11.326 1.00 88.81 178 THR A C 1
ATOM 1380 O O . THR A 1 178 ? 15.024 -6.822 11.324 1.00 88.81 178 THR A O 1
ATOM 1383 N N . ASP A 1 179 ? 13.381 -5.334 10.962 1.00 92.88 179 ASP A N 1
ATOM 1384 C CA . ASP A 1 179 ? 12.406 -6.309 10.485 1.00 92.88 179 ASP A CA 1
ATOM 1385 C C . ASP A 1 179 ? 12.826 -6.860 9.119 1.00 92.88 179 ASP A C 1
ATOM 1387 O O . ASP A 1 179 ? 13.445 -6.145 8.317 1.00 92.88 179 ASP A O 1
ATOM 1391 N N . ALA A 1 180 ? 12.418 -8.105 8.853 1.00 93.50 180 ALA A N 1
ATOM 1392 C CA . ALA A 1 180 ? 12.636 -8.786 7.582 1.00 93.50 180 ALA A CA 1
ATOM 1393 C C . ALA A 1 180 ? 12.177 -7.921 6.400 1.00 93.50 180 ALA A C 1
ATOM 1395 O O . ALA A 1 180 ? 11.110 -7.298 6.437 1.00 93.50 180 ALA A O 1
ATOM 1396 N N . LYS A 1 181 ? 12.992 -7.889 5.347 1.00 95.25 181 LYS A N 1
ATOM 1397 C CA . LYS A 1 181 ? 12.748 -7.090 4.152 1.00 95.25 181 LYS A CA 1
ATOM 1398 C C . LYS A 1 181 ? 12.122 -7.939 3.068 1.00 95.25 181 LYS A C 1
ATOM 1400 O O . LYS A 1 181 ? 12.490 -9.099 2.885 1.00 95.25 181 LYS A O 1
ATOM 1405 N N . VAL A 1 182 ? 11.185 -7.353 2.329 1.00 96.62 182 VAL A N 1
ATOM 1406 C CA . VAL A 1 182 ? 10.531 -8.010 1.199 1.00 96.62 182 VAL A CA 1
ATOM 1407 C C . VAL A 1 182 ? 10.517 -7.090 -0.011 1.00 96.62 182 VAL A C 1
ATOM 1409 O O . VAL A 1 182 ? 9.901 -6.026 0.009 1.00 96.62 182 VAL A O 1
ATOM 1412 N N . LEU A 1 183 ? 11.151 -7.534 -1.091 1.00 93.81 183 LEU A N 1
ATOM 1413 C CA . LEU A 1 183 ? 11.029 -6.915 -2.407 1.00 93.81 183 LEU A CA 1
ATOM 1414 C C . LEU A 1 183 ? 10.096 -7.767 -3.267 1.00 93.81 183 LEU A C 1
ATOM 1416 O O . LEU A 1 183 ? 10.322 -8.969 -3.407 1.00 93.81 183 LEU A O 1
ATOM 1420 N N . ARG A 1 184 ? 9.067 -7.156 -3.858 1.00 92.38 184 ARG A N 1
ATOM 1421 C CA . ARG A 1 184 ? 8.177 -7.798 -4.837 1.00 92.38 184 ARG A CA 1
ATOM 1422 C C . ARG A 1 184 ? 8.258 -7.061 -6.163 1.00 92.38 184 ARG A C 1
ATOM 1424 O O . ARG A 1 184 ? 8.050 -5.853 -6.219 1.00 92.38 184 ARG A O 1
ATOM 1431 N N . LEU A 1 185 ? 8.542 -7.795 -7.227 1.00 88.19 185 LEU A N 1
ATOM 1432 C CA . LEU A 1 185 ? 8.550 -7.272 -8.585 1.00 88.19 185 LEU A CA 1
ATOM 1433 C C . LEU A 1 185 ? 7.400 -7.899 -9.357 1.00 88.19 185 LEU A C 1
ATOM 1435 O O . LEU A 1 185 ? 7.297 -9.127 -9.438 1.00 88.19 185 LEU A O 1
ATOM 1439 N N . TRP A 1 186 ? 6.561 -7.047 -9.930 1.00 85.38 186 TRP A N 1
ATOM 1440 C CA . TRP A 1 186 ? 5.450 -7.446 -10.775 1.00 85.38 186 TRP A CA 1
ATOM 1441 C C . TRP A 1 186 ? 5.663 -6.921 -12.186 1.00 85.38 186 TRP A C 1
ATOM 1443 O O . TRP A 1 186 ? 5.926 -5.734 -12.360 1.00 85.38 186 TRP A O 1
ATOM 1453 N N . SER A 1 187 ? 5.478 -7.784 -13.178 1.00 79.44 187 SER A N 1
ATOM 1454 C CA . SER A 1 187 ? 5.265 -7.357 -14.556 1.00 79.44 187 SER A CA 1
ATOM 1455 C C . SER A 1 187 ? 3.766 -7.237 -14.796 1.00 79.44 187 SER A C 1
ATOM 1457 O O . SER A 1 187 ? 3.001 -8.125 -14.428 1.00 79.44 187 SER A O 1
ATOM 1459 N N . HIS A 1 188 ? 3.334 -6.150 -15.417 1.00 71.31 188 HIS A N 1
ATOM 1460 C CA . HIS A 1 188 ? 2.003 -6.017 -15.968 1.00 71.31 188 HIS A CA 1
ATOM 1461 C C . HIS A 1 188 ? 2.066 -6.237 -17.478 1.00 71.31 188 HIS A C 1
ATOM 1463 O O . HIS A 1 188 ? 2.279 -5.302 -18.253 1.00 71.31 188 HIS A O 1
ATOM 1469 N N . ASP A 1 189 ? 1.807 -7.472 -17.895 1.00 65.25 189 ASP A N 1
ATOM 1470 C CA . ASP A 1 189 ? 1.581 -7.800 -19.296 1.00 65.25 189 ASP A CA 1
ATOM 1471 C C . ASP A 1 189 ? 0.161 -7.345 -19.672 1.00 65.25 189 ASP A C 1
ATOM 1473 O O . ASP A 1 189 ? -0.825 -7.699 -19.018 1.00 65.25 189 ASP A O 1
ATOM 1477 N N . THR A 1 190 ? 0.042 -6.521 -20.713 1.00 59.75 190 THR A N 1
ATOM 1478 C CA . THR A 1 190 ? -1.257 -6.022 -21.201 1.00 59.75 190 THR A CA 1
ATOM 1479 C C . THR A 1 190 ? -2.194 -7.140 -21.665 1.00 59.75 190 THR A C 1
ATOM 1481 O O . THR A 1 190 ? -3.405 -6.932 -21.701 1.00 59.75 190 THR A O 1
ATOM 1484 N N . SER A 1 191 ? -1.663 -8.330 -21.957 1.00 59.50 191 SER A N 1
ATOM 1485 C CA . SER A 1 191 ? -2.429 -9.496 -22.400 1.00 59.50 191 SER A CA 1
ATOM 1486 C C . SER A 1 191 ? -2.794 -10.478 -21.280 1.00 59.50 191 SER A C 1
ATOM 1488 O O . SER A 1 191 ? -3.778 -11.207 -21.403 1.00 59.50 191 SER A O 1
ATOM 1490 N N . LEU A 1 192 ? -2.032 -10.504 -20.181 1.00 59.34 192 LEU A N 1
ATOM 1491 C CA . LEU A 1 192 ? -2.125 -11.558 -19.158 1.00 59.34 192 LEU A CA 1
ATOM 1492 C C . LEU A 1 192 ? -2.302 -11.026 -17.727 1.00 59.34 192 LEU A C 1
ATOM 1494 O O . LEU A 1 192 ? -2.407 -11.824 -16.792 1.00 59.34 192 LEU A O 1
ATOM 1498 N N . GLY A 1 193 ? -2.376 -9.703 -17.560 1.00 63.16 193 GLY A N 1
ATOM 1499 C CA . GLY A 1 193 ? -2.527 -9.046 -16.266 1.00 63.16 193 GLY A CA 1
ATOM 1500 C C . GLY A 1 193 ? -1.227 -9.004 -15.451 1.00 63.16 193 GLY A C 1
ATOM 1501 O O . GLY A 1 193 ? -0.161 -9.386 -15.943 1.00 63.16 193 GLY A O 1
ATOM 1502 N N . PRO A 1 194 ? -1.290 -8.516 -14.199 1.00 68.81 194 PRO A N 1
ATOM 1503 C CA . PRO A 1 194 ? -0.130 -8.444 -13.323 1.00 68.81 194 PRO A CA 1
ATOM 1504 C C . PRO A 1 194 ? 0.353 -9.844 -12.919 1.00 68.81 194 PRO A C 1
ATOM 1506 O O . PRO A 1 194 ? -0.420 -10.687 -12.464 1.00 68.81 194 PRO A O 1
ATOM 1509 N N . ARG A 1 195 ? 1.657 -10.081 -13.049 1.00 79.50 195 ARG A N 1
ATOM 1510 C CA . ARG A 1 195 ? 2.351 -11.328 -12.723 1.00 79.50 195 ARG A CA 1
ATOM 1511 C C . ARG A 1 195 ? 3.527 -11.044 -11.810 1.00 79.50 195 ARG A C 1
ATOM 1513 O O . ARG A 1 195 ? 4.325 -10.156 -12.093 1.00 79.50 195 ARG A O 1
ATOM 1520 N N . ILE A 1 196 ? 3.660 -11.824 -10.740 1.00 79.31 196 ILE A N 1
ATOM 1521 C CA . ILE A 1 196 ? 4.863 -11.783 -9.907 1.00 79.31 196 ILE A CA 1
ATOM 1522 C C . ILE A 1 196 ? 6.013 -12.351 -10.724 1.00 79.31 196 ILE A C 1
ATOM 1524 O O . ILE A 1 196 ? 5.959 -13.498 -11.162 1.00 79.31 196 ILE A O 1
ATOM 1528 N N . VAL A 1 197 ? 7.058 -11.552 -10.891 1.00 81.31 197 VAL A N 1
ATOM 1529 C CA . VAL A 1 197 ? 8.275 -11.957 -11.597 1.00 81.31 197 VAL A CA 1
ATOM 1530 C C . VAL A 1 197 ? 9.354 -12.363 -10.603 1.00 81.31 197 VAL A C 1
ATOM 1532 O O . VAL A 1 197 ? 10.105 -13.303 -10.855 1.00 81.31 197 VAL A O 1
ATOM 1535 N N . ARG A 1 198 ? 9.426 -11.695 -9.444 1.00 82.56 198 ARG A N 1
ATOM 1536 C CA . ARG A 1 198 ? 10.417 -12.012 -8.410 1.00 82.56 198 ARG A CA 1
ATOM 1537 C C . ARG A 1 198 ? 9.956 -11.585 -7.025 1.00 82.56 198 ARG A C 1
ATOM 1539 O O . ARG A 1 198 ? 9.319 -10.545 -6.864 1.00 82.56 198 ARG A O 1
ATOM 1546 N N . ILE A 1 199 ? 10.319 -12.387 -6.027 1.00 87.69 199 ILE A N 1
ATOM 1547 C CA . ILE A 1 199 ? 10.193 -12.048 -4.609 1.00 87.69 199 ILE A CA 1
ATOM 1548 C C . ILE A 1 199 ? 11.548 -12.298 -3.958 1.00 87.69 199 ILE A C 1
ATOM 1550 O O . ILE A 1 199 ? 12.069 -13.408 -4.050 1.00 87.69 199 ILE A O 1
ATOM 1554 N N . GLU A 1 200 ? 12.089 -11.297 -3.273 1.00 89.25 200 GLU A N 1
ATOM 1555 C CA . GLU A 1 200 ? 13.271 -11.459 -2.424 1.00 89.25 200 GLU A CA 1
ATOM 1556 C C . GLU A 1 200 ? 12.910 -11.211 -0.965 1.00 89.25 200 GLU A C 1
ATOM 1558 O O . GLU A 1 200 ? 12.142 -10.298 -0.658 1.00 89.25 200 GLU A O 1
ATOM 1563 N N . ARG A 1 201 ? 13.460 -12.039 -0.074 1.00 89.12 201 ARG A N 1
ATOM 1564 C CA . ARG A 1 201 ? 13.337 -11.901 1.378 1.00 89.12 201 ARG A CA 1
ATOM 1565 C C . ARG A 1 201 ? 14.726 -11.956 1.996 1.00 89.12 201 ARG A C 1
ATOM 1567 O O . ARG A 1 201 ? 15.470 -12.880 1.667 1.00 89.12 201 ARG A O 1
ATOM 1574 N N . PHE A 1 202 ? 15.067 -10.989 2.841 1.00 86.38 202 PHE A N 1
ATOM 1575 C CA . PHE A 1 202 ? 16.383 -10.888 3.480 1.00 86.38 202 PHE A CA 1
ATOM 1576 C C . PHE A 1 202 ? 16.343 -10.053 4.760 1.00 86.38 202 PHE A C 1
ATOM 1578 O O . PHE A 1 202 ? 15.323 -9.363 4.994 1.00 86.38 202 PHE A O 1
#

InterPro domains:
  IPR032675 Leucine-rich repeat domain superfamily [G3DSA:3.80.10.10] (3-192)

Organism: NCBI:txid2733690

pLDDT: mean 82.05, std 13.43, range [34.28, 96.62]

Foldseek 3Di:
DPQPVVLVVLLVVLQVCQQAQEDADDDPDDPVCQVSLLSSQVPAARQNHQYYEDELSNLSNLQNHQNHQEYAYAADALPGPNVVSCLVRPVNHAEYYRAELVNDDLVSLVVCCVSHVNHAYYYYEYPDQDPVLRSLVSLLVNQRYQYYEYEYEPDPPHDPPVVNVVSNVVSNVSHPDPDKHKYWYWYQYVVPGIDTPDIDID